Protein AF-A0A2E4XYP0-F1 (afdb_monomer_lite)

Foldseek 3Di:
DDDDDDDDDDDPDDDDDDDPVVVVVVVVVVVVVVVVVVVVVVVVVVVVVVVVVVVVVLVVQLVVLVVQLVVLVVQLVVLLVVCVVPVDPVSVVSNVVSLVSNLVSLVVSLVSRDPPVVNVVSVVVNVVSVVVVVVSVVVSVVSVVVVCCCVPPVVVVLVVLVVVLVVQLVVCVVVVPVVSNVLSVLLVVLSVLLVVLVVCCVVVVDCVSVVSNVVSVVVSVVD

Structure (mmCIF, N/CA/C/O backbone):
data_AF-A0A2E4XYP0-F1
#
_entry.id   AF-A0A2E4XYP0-F1
#
loop_
_atom_site.group_PDB
_atom_site.id
_atom_site.type_symbol
_atom_site.label_atom_id
_atom_site.label_alt_id
_atom_site.label_comp_id
_atom_site.label_asym_id
_atom_site.label_entity_id
_atom_site.label_seq_id
_atom_site.pdbx_PDB_ins_code
_atom_site.Cartn_x
_atom_site.Cartn_y
_atom_site.Cartn_z
_atom_site.occupancy
_atom_site.B_iso_or_equiv
_atom_site.auth_seq_id
_atom_site.auth_comp_id
_atom_site.auth_asym_id
_atom_site.auth_atom_id
_atom_site.pdbx_PDB_model_num
ATOM 1 N N . MET A 1 1 ? -93.579 11.924 58.441 1.00 38.16 1 MET A N 1
ATOM 2 C CA . MET A 1 1 ? -92.807 10.685 58.685 1.00 38.16 1 MET A CA 1
ATOM 3 C C . MET A 1 1 ? -91.468 10.865 57.982 1.00 38.16 1 MET A C 1
ATOM 5 O O . MET A 1 1 ? -91.484 11.148 56.796 1.00 38.16 1 MET A O 1
ATOM 9 N N . SER A 1 2 ? -90.421 11.154 58.763 1.00 40.03 2 SER A N 1
ATOM 10 C CA . SER A 1 2 ? -89.284 10.248 59.048 1.00 40.03 2 SER A CA 1
ATOM 11 C C . SER A 1 2 ? -88.278 10.256 57.879 1.00 40.03 2 SER A C 1
ATOM 13 O O . SER A 1 2 ? -88.605 9.815 56.788 1.00 40.03 2 SER A O 1
ATOM 15 N N . GLU A 1 3 ? -87.199 11.043 57.939 1.00 41.59 3 GLU A N 1
ATOM 16 C CA . GLU A 1 3 ? -85.978 10.856 58.752 1.00 41.59 3 GLU A CA 1
ATOM 17 C C . GLU A 1 3 ? -85.073 9.753 58.186 1.00 41.59 3 GLU A C 1
ATOM 19 O O . GLU A 1 3 ? -85.418 8.582 58.243 1.00 41.59 3 GLU A O 1
ATOM 24 N N . ALA A 1 4 ? -83.919 10.161 57.640 1.00 43.25 4 ALA A N 1
ATOM 25 C CA . ALA A 1 4 ? -82.592 9.606 57.948 1.00 43.25 4 ALA A CA 1
ATOM 26 C C . ALA A 1 4 ? -81.575 10.010 56.866 1.00 43.25 4 ALA A C 1
ATOM 28 O O . ALA A 1 4 ? -81.245 9.252 55.958 1.00 43.25 4 ALA A O 1
ATOM 29 N N . ALA A 1 5 ? -81.021 11.215 57.004 1.00 50.31 5 ALA A N 1
ATOM 30 C CA . ALA A 1 5 ? -79.734 11.563 56.420 1.00 50.31 5 ALA A CA 1
ATOM 31 C C . ALA A 1 5 ? -78.737 11.721 57.569 1.00 50.31 5 ALA A C 1
ATOM 33 O O . ALA A 1 5 ? -78.792 12.718 58.287 1.00 50.31 5 ALA A O 1
ATOM 34 N N . LYS A 1 6 ? -77.854 10.735 57.762 1.00 52.25 6 LYS A N 1
ATOM 35 C CA . LYS A 1 6 ? -76.539 10.895 58.411 1.00 52.25 6 LYS A CA 1
ATOM 36 C C . LYS A 1 6 ? -75.840 9.547 58.538 1.00 52.25 6 LYS A C 1
ATOM 38 O O . LYS A 1 6 ? -76.266 8.733 59.345 1.00 52.25 6 LYS A O 1
ATOM 43 N N . ASN A 1 7 ? -74.701 9.385 57.862 1.00 45.31 7 ASN A N 1
ATOM 44 C CA . ASN A 1 7 ? -73.479 8.951 58.546 1.00 45.31 7 ASN A CA 1
ATOM 45 C C . ASN A 1 7 ? -72.247 9.078 57.637 1.00 45.31 7 ASN A C 1
ATOM 47 O O . ASN A 1 7 ? -72.091 8.274 56.728 1.00 45.31 7 ASN A O 1
ATOM 51 N N . ASN A 1 8 ? -71.362 10.054 57.890 1.00 46.97 8 ASN A N 1
ATOM 52 C CA . ASN A 1 8 ? -69.940 9.914 57.538 1.00 46.97 8 ASN A CA 1
ATOM 53 C C . ASN A 1 8 ? -69.038 10.924 58.280 1.00 46.97 8 ASN A C 1
ATOM 55 O O . ASN A 1 8 ? -68.440 11.816 57.683 1.00 46.97 8 ASN A O 1
ATOM 59 N N . ARG A 1 9 ? -68.966 10.836 59.614 1.00 46.72 9 ARG A N 1
ATOM 60 C CA . ARG A 1 9 ? -67.962 11.556 60.425 1.00 46.72 9 ARG A CA 1
ATOM 61 C C . ARG A 1 9 ? -67.552 10.701 61.623 1.00 46.72 9 ARG A C 1
ATOM 63 O O . ARG A 1 9 ? -68.027 10.926 62.730 1.00 46.72 9 ARG A O 1
ATOM 70 N N . GLY A 1 10 ? -66.698 9.703 61.389 1.00 44.38 10 GLY A N 1
ATOM 71 C CA . GLY A 1 10 ? -66.332 8.733 62.429 1.00 44.38 10 GLY A CA 1
ATOM 72 C C . GLY A 1 10 ? -64.897 8.208 62.424 1.00 44.38 10 GLY A C 1
ATOM 73 O O . GLY A 1 10 ? -64.615 7.318 63.212 1.00 44.38 10 GLY A O 1
ATOM 74 N N . LEU A 1 11 ? -63.981 8.726 61.596 1.00 52.34 11 LEU A N 1
ATOM 75 C CA . LEU A 1 11 ? -62.624 8.154 61.485 1.00 52.34 11 LEU A CA 1
ATOM 76 C C . LEU A 1 11 ? -61.523 8.890 62.269 1.00 52.34 11 LEU A C 1
ATOM 78 O O . LEU A 1 11 ? -60.381 8.450 62.257 1.00 52.34 11 LEU A O 1
ATOM 82 N N . ILE A 1 12 ? -61.832 9.968 63.001 1.00 55.28 12 ILE A N 1
ATOM 83 C CA . ILE A 1 12 ? -60.824 10.699 63.796 1.00 55.28 12 ILE A CA 1
ATOM 84 C C . ILE A 1 12 ? -61.318 10.916 65.227 1.00 55.28 12 ILE A C 1
ATOM 86 O O . ILE A 1 12 ? -61.538 12.041 65.666 1.00 55.28 12 ILE A O 1
ATOM 90 N N . LYS A 1 13 ? -61.528 9.833 65.977 1.00 56.25 13 LYS A N 1
ATOM 91 C CA . LYS A 1 13 ? -61.602 9.887 67.446 1.00 56.25 13 LYS A CA 1
ATOM 92 C C . LYS A 1 13 ? -61.025 8.610 68.051 1.00 56.25 13 LYS A C 1
ATOM 94 O O . LYS A 1 13 ? -61.766 7.735 68.473 1.00 56.25 13 LYS A O 1
ATOM 99 N N . PHE A 1 14 ? -59.699 8.527 68.133 1.00 56.44 14 PHE A N 1
ATOM 100 C CA . PHE A 1 14 ? -59.038 7.592 69.046 1.00 56.44 14 PHE A CA 1
ATOM 101 C C . PHE A 1 14 ? -57.707 8.175 69.545 1.00 56.44 14 PHE A C 1
ATOM 103 O O . PHE A 1 14 ? -56.706 8.158 68.838 1.00 56.44 14 PHE A O 1
ATOM 110 N N . SER A 1 15 ? -57.720 8.767 70.747 1.00 52.62 15 SER A N 1
ATOM 111 C CA . SER A 1 15 ? -56.632 8.731 71.754 1.00 52.62 15 SER A CA 1
ATOM 112 C C . SER A 1 15 ? -56.741 9.887 72.760 1.00 52.62 15 SER A C 1
ATOM 114 O O . SER A 1 15 ? -55.972 10.849 72.762 1.00 52.62 15 SER A O 1
ATOM 116 N N . SER A 1 16 ? -57.685 9.772 73.691 1.00 51.12 16 SER A N 1
ATOM 117 C CA . SER A 1 16 ? -57.756 10.639 74.871 1.00 51.12 16 SER A CA 1
ATOM 118 C C . SER A 1 16 ? -57.461 9.860 76.154 1.00 51.12 16 SER A C 1
ATOM 120 O O . SER A 1 16 ? -58.243 9.958 77.087 1.00 51.12 16 SER A O 1
ATOM 122 N N . ASN A 1 17 ? -56.382 9.057 76.189 1.00 52.72 17 ASN A N 1
ATOM 123 C CA . ASN A 1 17 ? -55.682 8.712 77.442 1.00 52.72 17 ASN A CA 1
ATOM 124 C C . ASN A 1 17 ? -54.342 7.965 77.234 1.00 52.72 17 ASN A C 1
ATOM 126 O O . ASN A 1 17 ? -54.144 6.871 77.758 1.00 52.72 17 ASN A O 1
ATOM 130 N N . GLN A 1 18 ? -53.403 8.507 76.451 1.00 56.22 18 GLN A N 1
ATOM 131 C CA . GLN A 1 18 ? -52.051 7.931 76.381 1.00 56.22 18 GLN A CA 1
ATOM 132 C C . GLN A 1 18 ? -51.000 8.934 76.848 1.00 56.22 18 GLN A C 1
ATOM 134 O O . GLN A 1 18 ? -51.019 10.097 76.442 1.00 56.22 18 GLN A O 1
ATOM 139 N N . LYS A 1 19 ? -50.109 8.463 77.737 1.00 59.78 19 LYS A N 1
ATOM 140 C CA . LYS A 1 19 ? -48.979 9.211 78.307 1.00 59.78 19 LYS A CA 1
ATOM 141 C C . LYS A 1 19 ? -48.257 9.950 77.180 1.00 59.78 19 LYS A C 1
ATOM 143 O O . LYS A 1 19 ? -48.008 9.347 76.139 1.00 59.78 19 LYS A O 1
ATOM 148 N N . VAL A 1 20 ? -47.916 11.222 77.398 1.00 65.75 20 VAL A N 1
ATOM 149 C CA . VAL A 1 20 ? -47.252 12.133 76.437 1.00 65.75 20 VAL A CA 1
ATOM 150 C C . VAL A 1 20 ? -46.108 11.453 75.665 1.00 65.75 20 VAL A C 1
ATOM 152 O O . VAL A 1 20 ? -45.961 11.670 74.465 1.00 65.75 20 VAL A O 1
ATOM 155 N N . MET A 1 21 ? -45.394 10.533 76.318 1.00 59.41 21 MET A N 1
ATOM 156 C CA . MET A 1 21 ? -44.367 9.671 75.727 1.00 59.41 21 MET A CA 1
ATOM 157 C C . MET A 1 21 ? -44.812 8.925 74.452 1.00 59.41 21 MET A C 1
ATOM 159 O O . MET A 1 21 ? -44.048 8.842 73.5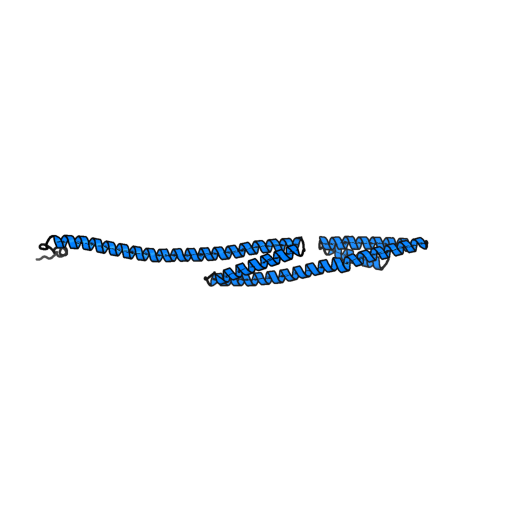02 1.00 59.41 21 MET A O 1
ATOM 163 N N . THR A 1 22 ? -46.058 8.447 74.373 1.00 67.19 22 THR A N 1
ATOM 164 C CA . THR A 1 22 ? -46.560 7.682 73.214 1.00 67.19 22 THR A CA 1
ATOM 165 C C . THR A 1 22 ? -46.835 8.574 72.006 1.00 67.19 22 THR A C 1
ATOM 167 O O . THR A 1 22 ? -46.624 8.151 70.875 1.00 67.19 22 THR A O 1
ATOM 170 N N . LYS A 1 23 ? -47.245 9.833 72.225 1.00 65.88 23 LYS A N 1
ATOM 171 C CA . LYS A 1 23 ? -47.419 10.821 71.145 1.00 65.88 23 LYS A CA 1
ATOM 172 C C . LYS A 1 23 ? -46.072 11.253 70.563 1.00 65.88 23 LYS A C 1
ATOM 174 O O . LYS A 1 23 ? -45.959 11.405 69.351 1.00 65.88 23 LYS A O 1
ATOM 179 N N . ILE A 1 24 ? -45.057 11.391 71.419 1.00 75.81 24 ILE A N 1
ATOM 180 C CA . ILE A 1 24 ? -43.679 11.684 71.004 1.00 75.81 24 ILE A CA 1
ATOM 181 C C . ILE A 1 24 ? -43.105 10.503 70.207 1.00 75.81 24 ILE A C 1
ATOM 183 O O . ILE A 1 24 ? -42.585 10.714 69.115 1.00 75.81 24 ILE A O 1
ATOM 187 N N . SER A 1 25 ? -43.277 9.264 70.681 1.00 73.31 25 SER A N 1
ATOM 188 C CA . SER A 1 25 ? -42.823 8.066 69.958 1.00 73.31 25 SER A CA 1
ATOM 189 C C . SER A 1 25 ? -43.543 7.852 68.623 1.00 73.31 25 SER A C 1
ATOM 191 O O . SER A 1 25 ? -42.915 7.407 67.670 1.00 73.31 25 SER A O 1
ATOM 193 N N . LEU A 1 26 ? -44.831 8.203 68.517 1.00 76.25 26 LEU A N 1
ATOM 194 C CA . LEU A 1 26 ? -45.582 8.155 67.253 1.00 76.25 26 LEU A CA 1
ATOM 195 C C . LEU A 1 26 ? -45.082 9.194 66.243 1.00 76.25 26 LEU A C 1
ATOM 197 O O . LEU A 1 26 ? -44.901 8.870 65.071 1.00 76.25 26 LEU A O 1
ATOM 201 N N . GLY A 1 27 ? -44.818 10.423 66.697 1.00 73.56 27 GLY A N 1
ATOM 202 C CA . GLY A 1 27 ? -44.236 11.467 65.853 1.00 73.56 27 GLY A CA 1
ATOM 203 C C . GLY A 1 27 ? -42.831 11.100 65.375 1.00 73.56 27 GLY A C 1
ATOM 204 O O . GLY A 1 27 ? -42.542 11.187 64.185 1.00 73.56 27 GLY A O 1
ATOM 205 N N . PHE A 1 28 ? -41.982 10.603 66.278 1.00 82.75 28 PHE A N 1
ATOM 206 C CA . PHE A 1 28 ? -40.637 10.139 65.939 1.00 82.75 28 PHE A CA 1
ATOM 207 C C . PHE A 1 28 ? -40.666 8.922 65.003 1.00 82.75 28 PHE A C 1
ATOM 209 O O . PHE A 1 28 ? -39.952 8.898 64.004 1.00 82.75 28 PHE A O 1
ATOM 216 N N . GLY A 1 29 ? -41.550 7.953 65.255 1.00 82.44 29 GLY A N 1
ATOM 217 C CA . GLY A 1 29 ? -41.751 6.797 64.381 1.00 82.44 29 GLY A CA 1
ATOM 218 C C . GLY A 1 29 ? -42.187 7.192 62.970 1.00 82.44 29 GLY A C 1
ATOM 219 O O . GLY A 1 29 ? -41.677 6.641 61.999 1.00 82.44 29 GLY A O 1
ATOM 220 N N . SER A 1 30 ? -43.052 8.202 62.834 1.00 78.69 30 SER A N 1
ATOM 221 C CA . SER A 1 30 ? -43.440 8.740 61.525 1.00 78.69 30 SER A CA 1
ATOM 222 C C . SER A 1 30 ? -42.250 9.321 60.762 1.00 78.69 30 SER A C 1
ATOM 224 O O . SER A 1 30 ? -42.145 9.115 59.556 1.00 78.69 30 SER A O 1
ATOM 226 N N . VAL A 1 31 ? -41.346 10.028 61.445 1.00 82.88 31 VAL A N 1
ATOM 227 C CA . VAL A 1 31 ? -40.129 10.577 60.826 1.00 82.88 31 VAL A CA 1
ATOM 228 C C . VAL A 1 31 ? -39.192 9.451 60.387 1.00 82.88 31 VAL A C 1
ATOM 230 O O . VAL A 1 31 ? -38.684 9.486 59.270 1.00 82.88 31 VAL A O 1
ATOM 233 N N . VAL A 1 32 ? -39.019 8.414 61.212 1.00 85.06 32 VAL A N 1
ATOM 234 C CA . VAL A 1 32 ? -38.204 7.234 60.871 1.00 85.06 32 VAL A CA 1
ATOM 235 C C . VAL A 1 32 ? -38.756 6.508 59.641 1.00 85.06 32 VAL A C 1
ATOM 237 O O . VAL A 1 32 ? -37.992 6.151 58.749 1.00 85.06 32 VAL A O 1
ATOM 240 N N . VAL A 1 33 ? -40.077 6.338 59.544 1.00 84.75 33 VAL A N 1
ATOM 241 C CA . VAL A 1 33 ? -40.721 5.717 58.374 1.00 84.75 33 VAL A CA 1
ATOM 242 C C . VAL A 1 33 ? -40.482 6.536 57.105 1.00 84.75 33 VAL A C 1
ATOM 244 O O . VAL A 1 33 ? -40.143 5.966 56.071 1.00 84.75 33 VAL A O 1
ATOM 247 N N . ILE A 1 34 ? -40.589 7.865 57.178 1.00 84.94 34 ILE A N 1
ATOM 248 C CA . ILE A 1 34 ? -40.282 8.744 56.040 1.00 84.94 34 ILE A CA 1
ATOM 249 C C . ILE A 1 34 ? -38.814 8.589 55.624 1.00 84.94 34 ILE A C 1
ATOM 251 O O . ILE A 1 34 ? -38.531 8.445 54.437 1.00 84.94 34 ILE A O 1
ATOM 255 N N . PHE A 1 35 ? -37.884 8.544 56.581 1.00 85.94 35 PHE A N 1
ATOM 256 C CA . PHE A 1 35 ? -36.464 8.321 56.295 1.00 85.94 35 PHE A CA 1
ATOM 257 C C . PHE A 1 35 ? -36.207 6.984 55.593 1.00 85.94 35 PHE A C 1
ATOM 259 O O . PHE A 1 35 ? -35.455 6.944 54.623 1.00 85.94 35 PHE A O 1
ATOM 266 N N . LEU A 1 36 ? -36.859 5.905 56.030 1.00 84.69 36 LEU A N 1
ATOM 267 C CA . LEU A 1 36 ? -36.738 4.594 55.389 1.00 84.69 36 LEU A CA 1
ATOM 268 C C . LEU A 1 36 ? -37.248 4.610 53.942 1.00 84.69 36 LEU A C 1
ATOM 270 O O . LEU A 1 36 ? -36.622 4.010 53.071 1.00 84.69 36 LEU A O 1
ATOM 274 N N . ILE A 1 37 ? -38.336 5.335 53.669 1.00 87.19 37 ILE A N 1
ATOM 275 C CA . ILE A 1 37 ? -38.866 5.503 52.309 1.00 87.19 37 ILE A CA 1
ATOM 276 C C . ILE A 1 37 ? -37.874 6.280 51.437 1.00 87.19 37 ILE A C 1
ATOM 278 O O . ILE A 1 37 ? -37.597 5.863 50.315 1.00 87.19 37 ILE A O 1
ATOM 282 N N . VAL A 1 38 ? -37.292 7.371 51.948 1.00 84.38 38 VAL A N 1
ATOM 283 C CA . VAL A 1 38 ? -36.281 8.146 51.209 1.00 84.38 38 VAL A CA 1
ATOM 284 C C . VAL A 1 38 ? -35.042 7.297 50.917 1.00 84.38 38 VAL A C 1
ATOM 286 O O . VAL A 1 38 ? -34.541 7.333 49.799 1.00 84.38 38 VAL A O 1
ATOM 289 N N . ILE A 1 39 ? -34.578 6.488 51.874 1.00 84.00 39 ILE A N 1
ATOM 290 C CA . ILE A 1 39 ? -33.444 5.571 51.678 1.00 84.00 39 ILE A CA 1
ATOM 291 C C . ILE A 1 39 ? -33.760 4.536 50.594 1.00 84.00 39 ILE A C 1
ATOM 293 O O . ILE A 1 39 ? -32.936 4.320 49.709 1.00 84.00 39 ILE A O 1
ATOM 297 N N . ALA A 1 40 ? -34.950 3.933 50.622 1.00 77.44 40 ALA A N 1
ATOM 298 C CA . ALA A 1 40 ? -35.363 2.957 49.618 1.00 77.44 40 ALA A CA 1
ATOM 299 C C . ALA A 1 40 ? -35.447 3.575 48.211 1.00 77.44 40 ALA A C 1
ATOM 301 O O . ALA A 1 40 ? -34.947 2.990 47.252 1.00 77.44 40 ALA A O 1
ATOM 302 N N . LEU A 1 41 ? -36.015 4.780 48.087 1.00 77.88 41 LEU A N 1
ATOM 303 C CA . LEU A 1 41 ? -36.094 5.509 46.817 1.00 77.88 41 LEU A CA 1
ATOM 304 C C . LEU A 1 41 ? -34.712 5.941 46.308 1.00 77.88 41 LEU A C 1
ATOM 306 O O . LEU A 1 41 ? -34.434 5.802 45.118 1.00 77.88 41 LEU A O 1
ATOM 310 N N . SER A 1 42 ? -33.830 6.412 47.195 1.00 74.94 42 SER A N 1
ATOM 311 C CA . SER A 1 42 ? -32.441 6.739 46.851 1.00 74.94 42 SER A CA 1
ATOM 312 C C . SER A 1 42 ? -31.670 5.513 46.388 1.00 74.94 42 SER A C 1
ATOM 314 O O . SER A 1 42 ? -30.972 5.595 45.385 1.00 74.94 42 SER A O 1
ATOM 316 N N . PHE A 1 43 ? -31.813 4.373 47.068 1.00 76.38 43 PHE A N 1
ATOM 317 C CA . PHE A 1 43 ? -31.158 3.131 46.663 1.00 76.38 43 PHE A CA 1
ATOM 318 C C . PHE A 1 43 ? -31.638 2.682 45.278 1.00 76.38 43 PHE A C 1
ATOM 320 O O . PHE A 1 43 ? -30.831 2.313 44.430 1.00 76.38 43 PHE A O 1
ATOM 327 N N . TRP A 1 44 ? -32.941 2.791 45.007 1.00 72.88 44 TRP A N 1
ATOM 328 C CA . TRP A 1 44 ? -33.509 2.408 43.716 1.00 72.88 44 TRP A CA 1
ATOM 329 C C . TRP A 1 44 ? -33.064 3.330 42.572 1.00 72.88 44 TRP A C 1
ATOM 331 O O . TRP A 1 44 ? -32.688 2.847 41.505 1.00 72.88 44 TRP A O 1
ATOM 341 N N . ASN A 1 45 ? -33.040 4.646 42.805 1.00 67.25 45 ASN A N 1
ATOM 342 C CA . ASN A 1 45 ? -32.501 5.611 41.844 1.00 67.25 45 ASN A CA 1
ATOM 343 C C . ASN A 1 45 ? -30.997 5.421 41.628 1.00 67.25 45 ASN A C 1
ATOM 345 O O . ASN A 1 45 ? -30.538 5.501 40.496 1.00 67.25 45 ASN A O 1
ATOM 349 N N . PHE A 1 46 ? -30.233 5.125 42.680 1.00 68.06 46 PHE A N 1
ATOM 350 C CA . PHE A 1 46 ? -28.794 4.889 42.581 1.00 68.06 46 PHE A CA 1
ATOM 351 C C . PHE A 1 46 ? -28.470 3.637 41.755 1.00 68.06 46 PHE A C 1
ATOM 353 O O . PHE A 1 46 ? -27.573 3.676 40.920 1.00 68.06 46 PHE A O 1
ATOM 360 N N . VAL A 1 47 ? -29.237 2.553 41.918 1.00 66.00 47 VAL A N 1
ATOM 361 C CA . VAL A 1 47 ? -29.093 1.336 41.097 1.00 66.00 47 VAL A CA 1
ATOM 362 C C . VAL A 1 47 ? -29.452 1.600 39.630 1.00 66.00 47 VAL A C 1
ATOM 364 O O . VAL A 1 47 ? -28.770 1.099 38.740 1.00 66.00 47 VAL A O 1
ATOM 367 N N . ARG A 1 48 ? -30.478 2.418 39.359 1.00 60.22 48 ARG A N 1
ATOM 368 C CA . ARG A 1 48 ? -30.863 2.800 37.991 1.00 60.22 48 ARG A CA 1
ATOM 369 C C . ARG A 1 48 ? -29.809 3.682 37.310 1.00 60.22 48 ARG A C 1
ATOM 371 O O . ARG A 1 48 ? -29.431 3.401 36.181 1.00 60.22 48 ARG A O 1
ATOM 378 N N . ILE A 1 49 ? -29.289 4.684 38.019 1.00 60.91 49 ILE A N 1
ATOM 379 C CA . ILE A 1 49 ? -28.208 5.558 37.532 1.00 60.91 49 ILE A CA 1
ATOM 380 C C . ILE A 1 49 ? -26.916 4.756 37.324 1.00 60.91 49 ILE A C 1
ATOM 382 O O . ILE A 1 49 ? -26.210 4.974 36.348 1.00 60.91 49 ILE A O 1
ATOM 386 N N . GLY A 1 50 ? -26.620 3.789 38.198 1.00 58.94 50 GLY A N 1
ATOM 387 C CA . GLY A 1 50 ? -25.468 2.901 38.036 1.00 58.94 50 GLY A CA 1
ATOM 388 C C . GLY A 1 50 ? -25.520 2.054 36.758 1.00 58.94 50 GLY A C 1
ATOM 389 O O . GLY A 1 50 ? -24.474 1.779 36.181 1.00 58.94 50 GLY A O 1
ATOM 390 N N . HIS A 1 51 ? -26.716 1.681 36.289 1.00 60.81 51 HIS A N 1
ATOM 391 C CA . HIS A 1 51 ? -26.889 0.963 35.022 1.00 60.81 51 HIS A CA 1
ATOM 392 C C . HIS A 1 51 ? -26.681 1.882 33.807 1.00 60.81 51 HIS A C 1
ATOM 394 O O . HIS A 1 51 ? -25.959 1.518 32.886 1.00 60.81 51 HIS A O 1
ATOM 400 N N . GLU A 1 52 ? -27.224 3.104 33.847 1.00 60.69 52 GLU A N 1
ATOM 401 C CA . GLU A 1 52 ? -27.053 4.107 32.780 1.00 60.69 52 GLU A CA 1
ATOM 402 C C . GLU A 1 52 ? -25.584 4.557 32.632 1.00 60.69 52 GLU A C 1
ATOM 404 O O . GLU A 1 52 ? -25.104 4.753 31.519 1.00 60.69 52 GLU A O 1
ATOM 409 N N . VAL A 1 53 ? -24.828 4.657 33.733 1.00 64.44 53 VAL A N 1
ATOM 410 C CA . VAL A 1 53 ? -23.382 4.958 33.689 1.00 64.44 53 VAL A CA 1
ATOM 411 C C . VAL A 1 53 ? -22.581 3.802 33.078 1.00 64.44 53 VAL A C 1
ATOM 413 O O . VAL A 1 53 ? -21.643 4.051 32.325 1.00 64.44 53 VAL A O 1
ATOM 416 N N . HIS A 1 54 ? -22.962 2.549 33.345 1.00 64.50 54 HIS A N 1
ATOM 417 C CA . HIS A 1 54 ? -22.284 1.383 32.774 1.00 64.50 54 HIS A CA 1
ATOM 418 C C . HIS A 1 54 ? -22.471 1.286 31.252 1.00 64.50 54 HIS A C 1
ATOM 420 O O . HIS A 1 54 ? -21.507 1.045 30.531 1.00 64.50 54 HIS A O 1
ATOM 426 N N . GLU A 1 55 ? -23.679 1.555 30.750 1.00 70.88 55 GLU A N 1
ATOM 427 C CA . GLU A 1 55 ? -23.945 1.612 29.305 1.00 70.88 55 GLU A CA 1
ATOM 428 C C . GLU A 1 55 ? -23.149 2.733 28.615 1.00 70.88 55 GLU A C 1
ATOM 430 O O . GLU A 1 55 ? -22.650 2.551 27.504 1.00 70.88 55 GLU A O 1
ATOM 435 N N . MET A 1 56 ? -22.969 3.883 29.279 1.00 65.81 56 MET A N 1
ATOM 436 C CA . MET A 1 56 ? -22.122 4.966 28.764 1.00 65.81 56 MET A CA 1
ATOM 437 C C . MET A 1 56 ? -20.638 4.581 28.709 1.00 65.81 56 MET A C 1
ATOM 439 O O . MET A 1 56 ? -19.955 4.949 27.753 1.00 65.81 56 MET A O 1
ATOM 443 N N . GLU A 1 57 ? -20.131 3.851 29.706 1.00 76.81 57 GLU A N 1
ATOM 444 C CA . GLU A 1 57 ? -18.754 3.341 29.705 1.00 76.81 57 GLU A CA 1
ATOM 445 C C . GLU A 1 57 ? -18.532 2.322 28.582 1.00 76.81 57 GLU A C 1
ATOM 447 O O . GLU A 1 57 ? -17.542 2.417 27.857 1.00 76.81 57 GLU A O 1
ATOM 452 N N . GLU A 1 58 ? -19.463 1.385 28.385 1.00 80.62 58 GLU A N 1
ATOM 453 C CA . GLU A 1 58 ? -19.381 0.412 27.291 1.00 80.62 58 GLU A CA 1
ATOM 454 C C . GLU A 1 58 ? -19.442 1.096 25.918 1.00 80.62 58 GLU A C 1
ATOM 456 O O . GLU A 1 58 ? -18.600 0.822 25.064 1.00 80.62 58 GLU A O 1
ATOM 461 N N . ALA A 1 59 ? -20.347 2.059 25.722 1.00 82.88 59 ALA A N 1
ATOM 462 C CA . ALA A 1 59 ? -20.424 2.828 24.481 1.00 82.88 59 ALA A CA 1
ATOM 463 C C . ALA A 1 59 ? -19.149 3.650 24.208 1.00 82.88 59 ALA A C 1
ATOM 465 O O . ALA A 1 59 ? -18.709 3.755 23.061 1.00 82.88 59 ALA A O 1
ATOM 466 N N . ALA A 1 60 ? -18.530 4.220 25.248 1.00 87.38 60 ALA A N 1
ATOM 467 C CA . ALA A 1 60 ? -17.270 4.947 25.116 1.00 87.38 60 ALA A CA 1
ATOM 468 C C . ALA A 1 60 ? -16.113 4.021 24.704 1.00 87.38 60 ALA A C 1
ATOM 470 O O . ALA A 1 60 ? -15.312 4.392 23.844 1.00 87.38 60 ALA A O 1
ATOM 471 N N . LEU A 1 61 ? -16.051 2.810 25.269 1.00 88.75 61 LEU A N 1
ATOM 472 C CA . LEU A 1 61 ? -15.065 1.796 24.891 1.00 88.75 61 LEU A CA 1
ATOM 473 C C . LEU A 1 61 ? -15.260 1.320 23.446 1.00 88.75 61 LEU A C 1
ATOM 475 O O . LEU A 1 61 ? -14.284 1.214 22.702 1.00 88.75 61 LEU A O 1
ATOM 479 N N . GLU A 1 62 ? -16.501 1.073 23.016 1.00 88.75 62 GLU A N 1
ATOM 480 C CA . GLU A 1 62 ? -16.785 0.703 21.623 1.00 88.75 62 GLU A CA 1
ATOM 481 C C . GLU A 1 62 ? -16.380 1.820 20.650 1.00 88.75 62 GLU A C 1
ATOM 483 O O . GLU A 1 62 ? -15.746 1.547 19.626 1.00 88.75 62 GLU A O 1
ATOM 488 N N . LEU A 1 63 ? -16.667 3.083 20.989 1.00 89.44 63 LEU A N 1
ATOM 489 C CA . LEU A 1 63 ? -16.268 4.236 20.182 1.00 89.44 63 LEU A CA 1
ATOM 490 C C . LEU A 1 63 ? -14.742 4.371 20.084 1.00 89.44 63 LEU A C 1
ATOM 492 O O . LEU A 1 63 ? -14.224 4.647 19.003 1.00 89.44 63 LEU A O 1
ATOM 496 N N . GLU A 1 64 ? -14.011 4.158 21.181 1.00 93.56 64 GLU A N 1
ATOM 497 C CA . GLU A 1 64 ? -12.544 4.174 21.174 1.00 93.56 64 GLU A CA 1
ATOM 498 C C . GLU A 1 64 ? -11.979 3.093 20.239 1.00 93.56 64 GLU A C 1
ATOM 500 O O . GLU A 1 64 ? -11.087 3.366 19.428 1.00 93.56 64 GLU A O 1
ATOM 505 N N . LEU A 1 65 ? -12.512 1.870 20.318 1.00 94.25 65 LEU A N 1
ATOM 506 C CA . LEU A 1 65 ? -12.095 0.752 19.470 1.00 94.25 65 LEU A CA 1
ATOM 507 C C . LEU A 1 65 ? -12.375 1.036 17.991 1.00 94.25 65 LEU A C 1
ATOM 509 O O . LEU A 1 65 ? -11.487 0.842 17.156 1.00 94.25 65 LEU A O 1
ATOM 513 N N . ALA A 1 66 ? -13.564 1.550 17.672 1.00 88.81 66 ALA A N 1
ATOM 514 C CA . ALA A 1 66 ? -13.938 1.931 16.313 1.00 88.81 66 ALA A CA 1
ATOM 515 C C . ALA A 1 66 ? -13.038 3.052 15.765 1.00 88.81 66 ALA A C 1
ATOM 517 O O . ALA A 1 66 ? -12.462 2.913 14.684 1.00 88.81 66 ALA A O 1
ATOM 518 N N . ALA A 1 67 ? -12.825 4.118 16.542 1.00 90.88 67 ALA A N 1
ATOM 519 C CA . ALA A 1 67 ? -11.954 5.231 16.163 1.00 90.88 67 ALA A CA 1
ATOM 520 C C . ALA A 1 67 ? -10.506 4.775 15.928 1.00 90.88 67 ALA A C 1
ATOM 522 O O . ALA A 1 67 ? -9.815 5.271 15.036 1.00 90.88 67 ALA A O 1
ATOM 523 N N . LYS A 1 68 ? -10.030 3.794 16.702 1.00 94.81 68 LYS A N 1
ATOM 524 C CA . LYS A 1 68 ? -8.696 3.216 16.525 1.00 94.81 68 LYS A CA 1
ATOM 525 C C . LYS A 1 68 ? -8.573 2.422 15.227 1.00 94.81 68 LYS A C 1
ATOM 527 O O . LYS A 1 68 ? -7.534 2.527 14.574 1.00 94.81 68 LYS A O 1
ATOM 532 N N . VAL A 1 69 ? -9.595 1.650 14.851 1.00 93.88 69 VAL A N 1
ATOM 533 C CA . VAL A 1 69 ? -9.641 0.955 13.553 1.00 93.88 69 VAL A CA 1
ATOM 534 C C . VAL A 1 69 ? -9.590 1.971 12.414 1.00 93.88 69 VAL A C 1
ATOM 536 O O . VAL A 1 69 ? -8.734 1.853 11.539 1.00 93.88 69 VAL A O 1
ATOM 539 N N . GLU A 1 70 ? -10.433 3.003 12.464 1.00 88.56 70 GLU A N 1
ATOM 540 C CA . GLU A 1 70 ? -10.490 4.049 11.438 1.00 88.56 70 GLU A CA 1
ATOM 541 C C . GLU A 1 70 ? -9.151 4.783 11.294 1.00 88.56 70 GLU A C 1
ATOM 543 O O . GLU A 1 70 ? -8.611 4.909 10.194 1.00 88.56 70 GLU A O 1
ATOM 548 N N . LEU A 1 71 ? -8.560 5.218 12.408 1.00 96.00 71 LEU A N 1
ATOM 549 C CA . LEU A 1 71 ? -7.287 5.932 12.403 1.00 96.00 71 LEU A CA 1
ATOM 550 C C . LEU A 1 71 ? -6.155 5.084 11.818 1.00 96.00 71 LEU A C 1
ATOM 552 O O . LEU A 1 71 ? -5.313 5.608 11.083 1.00 96.00 71 LEU A O 1
ATOM 556 N N . GLN A 1 72 ? -6.116 3.789 12.138 1.00 96.38 72 GLN A N 1
ATOM 557 C CA . GLN A 1 72 ? -5.095 2.896 11.595 1.00 96.38 72 GLN A CA 1
ATOM 558 C C . GLN A 1 72 ? -5.309 2.614 10.110 1.00 96.38 72 GLN A C 1
ATOM 560 O O . GLN A 1 72 ? -4.362 2.712 9.326 1.00 96.38 72 GLN A O 1
ATOM 565 N N . TYR A 1 73 ? -6.558 2.421 9.697 1.00 91.81 73 TYR A N 1
ATOM 566 C CA . TYR A 1 73 ? -6.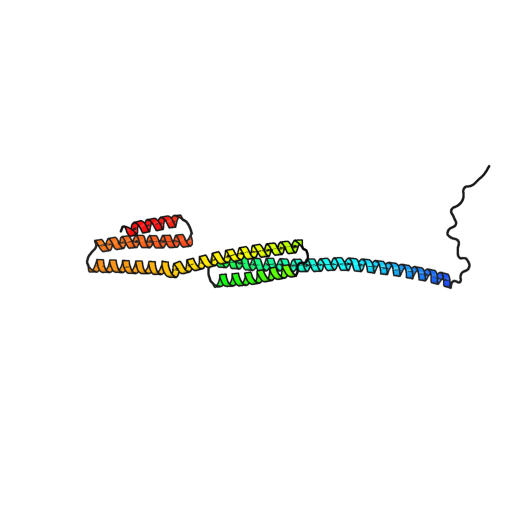910 2.306 8.289 1.00 91.81 73 TYR A CA 1
ATOM 567 C C . TYR A 1 73 ? -6.506 3.556 7.484 1.00 91.81 73 TYR A C 1
ATOM 569 O O . TYR A 1 73 ? -5.903 3.438 6.418 1.00 91.81 73 TYR A O 1
ATOM 577 N N . LEU A 1 74 ? -6.737 4.764 8.014 1.00 94.75 74 LEU A N 1
ATOM 578 C CA . LEU A 1 74 ? -6.338 6.024 7.372 1.00 94.75 74 LEU A CA 1
ATOM 579 C C . LEU A 1 74 ? -4.816 6.179 7.225 1.00 94.75 74 LEU A C 1
ATOM 581 O O . LEU A 1 74 ? -4.338 6.791 6.265 1.00 94.75 74 LEU A O 1
ATOM 585 N N . LYS A 1 75 ? -4.030 5.645 8.163 1.00 96.06 75 LYS A N 1
ATOM 586 C CA . LYS A 1 75 ? -2.567 5.598 8.026 1.00 96.06 75 LYS A CA 1
ATOM 587 C C . LYS A 1 75 ? -2.148 4.603 6.950 1.00 96.06 75 LYS A C 1
ATOM 589 O O . LYS A 1 75 ? -1.309 4.939 6.119 1.00 96.06 75 LYS A O 1
ATOM 594 N N . MET A 1 76 ? -2.767 3.424 6.931 1.00 97.00 76 MET A N 1
ATOM 595 C CA . MET A 1 76 ? -2.499 2.403 5.924 1.00 97.00 76 MET A CA 1
ATOM 596 C C . MET A 1 76 ? -2.826 2.906 4.515 1.00 97.00 76 MET A C 1
ATOM 598 O O . MET A 1 76 ? -1.969 2.833 3.643 1.00 97.00 76 MET A O 1
ATOM 602 N N . ILE A 1 77 ? -4.012 3.476 4.278 1.00 92.44 77 ILE A N 1
ATOM 603 C CA . ILE A 1 77 ? -4.397 3.947 2.936 1.00 92.44 77 ILE A CA 1
ATOM 604 C C . ILE A 1 77 ? -3.491 5.081 2.438 1.00 92.44 77 ILE A C 1
ATOM 606 O O . ILE A 1 77 ? -3.224 5.190 1.242 1.00 92.44 77 ILE A O 1
ATOM 610 N N . ARG A 1 78 ? -2.961 5.903 3.353 1.00 95.12 78 ARG A N 1
ATOM 611 C CA . ARG A 1 78 ? -1.946 6.909 3.024 1.00 95.12 78 ARG A CA 1
ATOM 612 C C . ARG A 1 78 ? -0.645 6.256 2.562 1.00 95.12 78 ARG A C 1
ATOM 614 O O . ARG A 1 78 ? -0.115 6.678 1.542 1.00 95.12 78 ARG A O 1
ATOM 621 N N . ALA A 1 79 ? -0.169 5.236 3.274 1.00 95.81 79 ALA A N 1
ATOM 622 C CA . ALA A 1 79 ? 1.032 4.498 2.888 1.00 95.81 79 ALA A CA 1
ATOM 623 C C . ALA A 1 79 ? 0.845 3.744 1.561 1.00 95.81 79 ALA A C 1
ATOM 625 O O . ALA A 1 79 ? 1.716 3.814 0.702 1.00 95.81 79 ALA A O 1
ATOM 626 N N . VAL A 1 80 ? -0.330 3.145 1.322 1.00 94.88 80 VAL A N 1
ATOM 627 C CA . VAL A 1 80 ? -0.649 2.528 0.022 1.00 94.88 80 VAL A CA 1
ATOM 628 C C . VAL A 1 80 ? -0.565 3.560 -1.100 1.00 94.88 80 VAL A C 1
ATOM 630 O O . VAL A 1 80 ? -0.004 3.286 -2.155 1.00 94.88 80 VAL A O 1
ATOM 633 N N . ARG A 1 81 ? -1.112 4.763 -0.893 1.00 92.94 81 ARG A N 1
ATOM 634 C CA . ARG A 1 81 ? -1.037 5.836 -1.891 1.00 92.94 81 ARG A CA 1
ATOM 635 C C . ARG A 1 81 ? 0.403 6.265 -2.161 1.00 92.94 81 ARG A C 1
ATOM 637 O O . ARG A 1 81 ? 0.741 6.549 -3.305 1.00 92.94 81 ARG A O 1
ATOM 644 N N . GLU A 1 82 ? 1.229 6.318 -1.123 1.00 94.50 82 GLU A N 1
ATOM 645 C CA . GLU A 1 82 ? 2.655 6.596 -1.259 1.00 94.50 82 GLU A CA 1
ATOM 646 C C . GLU A 1 82 ? 3.366 5.496 -2.059 1.00 94.50 82 GLU A C 1
ATOM 648 O O . GLU A 1 82 ? 4.127 5.823 -2.966 1.00 94.50 82 GLU A O 1
ATOM 653 N N . PHE A 1 83 ? 3.034 4.222 -1.824 1.00 95.19 83 PHE A N 1
ATOM 654 C CA . PHE A 1 83 ? 3.527 3.103 -2.629 1.00 95.19 83 PHE A CA 1
ATOM 655 C C . PHE A 1 83 ? 3.095 3.199 -4.091 1.00 95.19 83 PHE A C 1
ATOM 657 O O . PHE A 1 83 ? 3.922 3.068 -4.980 1.00 95.19 83 PHE A O 1
ATOM 664 N N . VAL A 1 84 ? 1.831 3.511 -4.374 1.00 89.31 84 VAL A N 1
ATOM 665 C CA . VAL A 1 84 ? 1.369 3.699 -5.761 1.00 89.31 84 VAL A CA 1
ATOM 666 C C . VAL A 1 84 ? 2.119 4.842 -6.458 1.00 89.31 84 VAL A C 1
ATOM 668 O O . VAL A 1 84 ? 2.326 4.794 -7.666 1.00 89.31 84 VAL A O 1
ATOM 671 N N . GLN A 1 85 ? 2.532 5.868 -5.711 1.00 87.75 85 GLN A N 1
ATOM 672 C CA . GLN A 1 85 ? 3.254 7.009 -6.265 1.00 87.75 85 GLN A CA 1
ATOM 673 C C . GLN A 1 85 ? 4.750 6.740 -6.472 1.00 87.75 85 GLN A C 1
ATOM 675 O O . GLN A 1 85 ? 5.311 7.222 -7.454 1.00 87.75 85 GLN A O 1
ATOM 680 N N . LYS A 1 86 ? 5.404 6.044 -5.537 1.00 89.06 86 LYS A N 1
ATOM 681 C CA . LYS A 1 86 ? 6.858 5.826 -5.550 1.00 89.06 86 LYS A CA 1
ATOM 682 C C . LYS A 1 86 ? 7.256 4.462 -6.101 1.00 89.06 86 LYS A C 1
ATOM 684 O O . LYS A 1 86 ? 8.219 4.374 -6.850 1.00 89.06 86 LYS A O 1
ATOM 689 N N . GLY A 1 87 ? 6.513 3.423 -5.737 1.00 87.31 87 GLY A N 1
ATOM 690 C CA . GLY A 1 87 ? 6.773 2.035 -6.109 1.00 87.31 87 GLY A CA 1
ATOM 691 C C . GLY A 1 87 ? 7.989 1.414 -5.427 1.00 87.31 87 GLY A C 1
ATOM 692 O O . GLY A 1 87 ? 8.464 0.399 -5.908 1.00 87.31 87 GLY A O 1
ATOM 693 N N . ASP A 1 88 ? 8.507 2.020 -4.355 1.00 89.50 88 ASP A N 1
ATOM 694 C CA . ASP A 1 88 ? 9.738 1.572 -3.695 1.00 89.50 88 ASP A CA 1
ATOM 695 C C . ASP A 1 88 ? 9.486 0.616 -2.511 1.00 89.50 88 ASP A C 1
ATOM 697 O O . ASP A 1 88 ? 8.420 0.615 -1.886 1.00 89.50 88 ASP A O 1
ATOM 701 N N . ASP A 1 89 ? 10.511 -0.162 -2.150 1.00 92.50 89 ASP A N 1
ATOM 702 C CA . ASP A 1 89 ? 10.473 -1.105 -1.020 1.00 92.50 89 ASP A CA 1
ATOM 703 C C . ASP A 1 89 ? 10.123 -0.431 0.313 1.00 92.50 89 ASP A C 1
ATOM 705 O O . ASP A 1 89 ? 9.498 -1.028 1.193 1.00 92.50 89 ASP A O 1
ATOM 709 N N . ALA A 1 90 ? 10.536 0.827 0.494 1.00 94.75 90 ALA A N 1
ATOM 710 C CA . ALA A 1 90 ? 10.319 1.561 1.734 1.00 94.75 90 ALA A CA 1
ATOM 711 C C . ALA A 1 90 ? 8.829 1.862 1.959 1.00 94.75 90 ALA A C 1
ATOM 713 O O . ALA A 1 90 ? 8.309 1.672 3.064 1.00 94.75 90 ALA A O 1
ATOM 714 N N . SER A 1 91 ? 8.133 2.305 0.914 1.00 94.25 91 SER A N 1
ATOM 715 C CA . SER A 1 91 ? 6.696 2.578 0.934 1.00 94.25 91 SER A CA 1
ATOM 716 C C . SER A 1 91 ? 5.861 1.296 0.987 1.00 94.25 91 SER A C 1
ATOM 718 O O . SER A 1 91 ? 4.819 1.273 1.655 1.00 94.25 91 SER A O 1
ATOM 720 N N . GLU A 1 92 ? 6.338 0.192 0.402 1.00 95.75 92 GLU A N 1
ATOM 721 C CA . GLU A 1 92 ? 5.727 -1.126 0.604 1.00 95.75 92 GLU A CA 1
ATOM 722 C C . GLU A 1 92 ? 5.862 -1.584 2.061 1.00 95.75 92 GLU A C 1
ATOM 724 O O . GLU A 1 92 ? 4.864 -1.926 2.701 1.00 95.75 92 GLU A O 1
ATOM 729 N N . ALA A 1 93 ? 7.069 -1.534 2.628 1.00 97.00 93 ALA A N 1
ATOM 730 C CA . ALA A 1 93 ? 7.320 -1.928 4.012 1.00 97.00 93 ALA A CA 1
ATOM 731 C C . ALA A 1 93 ? 6.484 -1.098 4.999 1.00 97.00 93 ALA A C 1
ATOM 733 O O . ALA A 1 93 ? 5.913 -1.635 5.953 1.00 97.00 93 ALA A O 1
ATOM 734 N N . GLN A 1 94 ? 6.348 0.206 4.749 1.00 97.06 94 GLN A N 1
ATOM 735 C CA . GLN A 1 94 ? 5.490 1.081 5.543 1.00 97.06 94 GLN A CA 1
ATOM 736 C C . GLN A 1 94 ? 4.008 0.700 5.424 1.00 97.06 94 GLN A C 1
ATOM 738 O O . GLN A 1 94 ? 3.285 0.708 6.425 1.00 97.06 94 GLN A O 1
ATOM 743 N N . THR A 1 95 ? 3.555 0.327 4.225 1.00 97.44 95 THR A N 1
ATOM 744 C CA . THR A 1 95 ? 2.196 -0.181 4.007 1.00 97.44 95 THR A CA 1
ATOM 745 C C . THR A 1 95 ? 1.951 -1.452 4.813 1.00 97.44 95 THR A C 1
ATOM 747 O O . THR A 1 95 ? 0.954 -1.536 5.532 1.00 97.44 95 THR A O 1
ATOM 750 N N . GLN A 1 96 ? 2.882 -2.407 4.773 1.00 97.25 96 GLN A N 1
ATOM 751 C CA . GLN A 1 96 ? 2.787 -3.661 5.525 1.00 97.25 96 GLN A CA 1
ATOM 752 C C . GLN A 1 96 ? 2.773 -3.431 7.042 1.00 97.25 96 GLN A C 1
ATOM 754 O O . GLN A 1 96 ? 1.989 -4.051 7.766 1.00 97.25 96 GLN A O 1
ATOM 759 N N . MET A 1 97 ? 3.577 -2.485 7.531 1.00 98.00 97 MET A N 1
ATOM 760 C CA . MET A 1 97 ? 3.583 -2.089 8.939 1.00 98.00 97 MET A CA 1
ATOM 761 C C . MET A 1 97 ? 2.210 -1.558 9.382 1.00 98.00 97 MET A C 1
ATOM 763 O O . MET A 1 97 ? 1.648 -2.047 10.364 1.00 98.00 97 MET A O 1
ATOM 767 N N . PHE A 1 98 ? 1.624 -0.603 8.651 1.00 97.88 98 PHE A N 1
ATOM 768 C CA . PHE A 1 98 ? 0.305 -0.065 9.004 1.00 97.88 98 PHE A CA 1
ATOM 769 C C . PHE 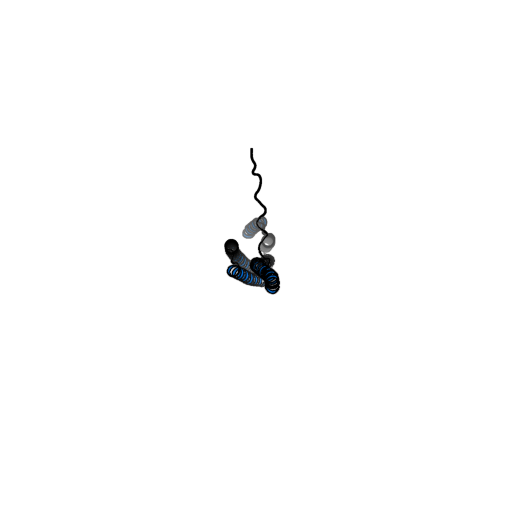A 1 98 ? -0.835 -1.061 8.769 1.00 97.88 98 PHE A C 1
ATOM 771 O O . PHE A 1 98 ? -1.830 -1.029 9.497 1.00 97.88 98 PHE A O 1
ATOM 778 N N . ALA A 1 99 ? -0.698 -1.984 7.816 1.00 97.81 99 ALA A N 1
ATOM 779 C CA . ALA A 1 99 ? -1.630 -3.094 7.657 1.00 97.81 99 ALA A CA 1
ATOM 780 C C . ALA A 1 99 ? -1.617 -4.003 8.898 1.00 97.81 99 ALA A C 1
ATOM 782 O O . ALA A 1 99 ? -2.675 -4.354 9.420 1.00 97.81 99 ALA A O 1
ATOM 783 N N . ALA A 1 100 ? -0.440 -4.326 9.443 1.00 98.25 100 ALA A N 1
ATOM 784 C CA . ALA A 1 100 ? -0.334 -5.085 10.687 1.00 98.25 100 ALA A CA 1
ATOM 785 C C . ALA A 1 100 ? -0.960 -4.341 11.884 1.00 98.25 100 ALA A C 1
ATOM 787 O O . ALA A 1 100 ? -1.681 -4.951 12.679 1.00 98.25 100 ALA A O 1
ATOM 788 N N . GLU A 1 101 ? -0.754 -3.023 11.997 1.00 98.00 101 GLU A N 1
ATOM 789 C CA . GLU A 1 101 ? -1.405 -2.202 13.031 1.00 98.00 101 GLU A CA 1
ATOM 790 C C . GLU A 1 101 ? -2.932 -2.165 12.879 1.00 98.00 101 GLU A C 1
ATOM 792 O O . GLU A 1 101 ? -3.650 -2.272 13.876 1.00 98.00 101 GLU A O 1
ATOM 797 N N . THR A 1 102 ? -3.430 -2.062 11.646 1.00 96.56 102 THR A N 1
ATOM 798 C CA . THR A 1 102 ? -4.867 -2.068 11.335 1.00 96.56 102 THR A CA 1
ATOM 799 C C . THR A 1 102 ? -5.489 -3.415 11.683 1.00 96.56 102 THR A C 1
ATOM 801 O O . THR A 1 102 ? -6.484 -3.462 12.403 1.00 96.56 102 THR A O 1
ATOM 804 N N . ARG A 1 103 ? -4.849 -4.523 11.293 1.00 98.12 103 ARG A N 1
ATOM 805 C CA . ARG A 1 103 ? -5.275 -5.885 11.647 1.00 98.12 103 ARG A CA 1
ATOM 806 C C . ARG A 1 103 ? -5.345 -6.079 13.161 1.00 98.12 103 ARG A C 1
ATOM 808 O O . ARG A 1 103 ? -6.312 -6.636 13.675 1.00 98.12 103 ARG A O 1
ATOM 815 N N . LYS A 1 104 ? -4.359 -5.558 13.899 1.00 98.12 104 LYS A N 1
ATOM 816 C CA . LYS A 1 104 ? -4.369 -5.571 15.368 1.00 98.12 104 LYS A CA 1
ATOM 817 C C . LYS A 1 104 ? -5.515 -4.732 15.941 1.00 98.12 104 LYS A C 1
ATOM 819 O O . LYS A 1 104 ? -6.129 -5.144 16.920 1.00 98.12 104 LYS A O 1
ATOM 824 N N . ALA A 1 105 ? -5.803 -3.561 15.371 1.00 96.94 105 ALA A N 1
ATOM 825 C CA . ALA A 1 105 ? -6.929 -2.731 15.796 1.00 96.94 105 ALA A CA 1
ATOM 826 C C . ALA A 1 105 ? -8.274 -3.439 15.571 1.00 96.94 105 ALA A C 1
ATOM 828 O O . ALA A 1 105 ? -9.092 -3.458 16.487 1.00 96.94 105 ALA A O 1
ATOM 829 N N . ILE A 1 106 ? -8.456 -4.089 14.416 1.00 96.19 106 ILE A N 1
ATOM 830 C CA . ILE A 1 106 ? -9.646 -4.892 14.100 1.00 96.19 106 ILE A CA 1
ATOM 831 C C . ILE A 1 106 ? -9.789 -6.047 15.097 1.00 96.19 106 ILE A C 1
ATOM 833 O O . ILE A 1 106 ? -10.852 -6.209 15.685 1.00 96.19 106 ILE A O 1
ATOM 837 N N . ALA A 1 107 ? -8.715 -6.793 15.372 1.00 97.69 107 ALA A N 1
ATOM 838 C CA . ALA A 1 107 ? -8.743 -7.883 16.348 1.00 97.69 107 ALA A CA 1
ATOM 839 C C . ALA A 1 107 ? -9.116 -7.401 17.765 1.00 97.69 107 ALA A C 1
ATOM 841 O O . ALA A 1 107 ? -9.896 -8.051 18.459 1.00 97.69 107 ALA A O 1
ATOM 842 N N . ASN A 1 108 ? -8.607 -6.238 18.189 1.00 96.44 108 ASN A N 1
ATOM 843 C CA . ASN A 1 108 ? -8.998 -5.640 19.470 1.00 96.44 108 ASN A CA 1
ATOM 844 C C . ASN A 1 108 ? -10.480 -5.236 19.479 1.00 96.44 108 ASN A C 1
ATOM 846 O O . ASN A 1 108 ? -11.149 -5.431 20.489 1.00 96.44 108 ASN A O 1
ATOM 850 N N . ALA A 1 109 ? -10.994 -4.695 18.371 1.00 92.44 109 ALA A N 1
ATOM 851 C CA . ALA A 1 109 ? -12.405 -4.350 18.234 1.00 92.44 109 ALA A CA 1
ATOM 852 C C . ALA A 1 109 ? -13.298 -5.601 18.303 1.00 92.44 109 ALA A C 1
ATOM 854 O O . ALA A 1 109 ? -14.284 -5.594 19.031 1.00 92.44 109 ALA A O 1
ATOM 855 N N . GLN A 1 110 ? -12.907 -6.705 17.654 1.00 94.19 110 GLN A N 1
ATOM 856 C CA . GLN A 1 110 ? -13.618 -7.991 17.734 1.00 94.19 110 GLN A CA 1
ATOM 857 C C . GLN A 1 110 ? -13.659 -8.563 19.156 1.00 94.19 110 GLN A C 1
ATOM 859 O O . GLN A 1 110 ? -14.638 -9.197 19.531 1.00 94.19 110 GLN A O 1
ATOM 864 N N . ALA A 1 111 ? -12.595 -8.359 19.936 1.00 94.50 111 ALA A N 1
ATOM 865 C CA . ALA A 1 111 ? -12.516 -8.843 21.311 1.00 94.50 111 ALA A CA 1
ATOM 866 C C . ALA A 1 111 ? -13.225 -7.926 22.326 1.00 94.50 111 ALA A C 1
ATOM 868 O O . ALA A 1 111 ? -13.628 -8.397 23.388 1.00 94.50 111 ALA A O 1
ATOM 869 N N . GLY A 1 112 ? -13.317 -6.623 22.040 1.00 89.44 112 GLY A N 1
ATOM 870 C CA . GLY A 1 112 ? -13.822 -5.614 22.975 1.00 89.44 112 GLY A CA 1
ATOM 871 C C . GLY A 1 112 ? -15.286 -5.215 22.778 1.00 89.44 112 GLY A C 1
ATOM 872 O O . GLY A 1 112 ? -15.926 -4.817 23.748 1.00 89.44 112 GLY A O 1
ATOM 873 N N . ILE A 1 113 ? -15.823 -5.335 21.561 1.00 87.81 113 ILE A N 1
ATOM 874 C CA . ILE A 1 113 ? -17.228 -5.032 21.253 1.00 87.81 113 ILE A CA 1
ATOM 875 C C . ILE A 1 113 ? -18.107 -6.206 21.680 1.00 87.81 113 ILE A C 1
ATOM 877 O O . ILE A 1 113 ? -17.843 -7.353 21.323 1.00 87.81 113 ILE A O 1
ATOM 881 N N . LYS A 1 114 ? -19.169 -5.917 22.438 1.00 88.44 114 LYS A N 1
ATOM 882 C CA . LYS A 1 114 ? -20.084 -6.944 22.966 1.00 88.44 114 LYS A CA 1
ATOM 883 C C . LYS A 1 114 ? -21.404 -7.003 22.210 1.00 88.44 114 LYS A C 1
ATOM 885 O O . LYS A 1 114 ? -22.053 -8.047 22.203 1.00 88.44 114 LYS A O 1
ATOM 890 N N . ILE A 1 115 ? -21.808 -5.896 21.587 1.00 86.69 115 ILE A N 1
ATOM 891 C CA . ILE A 1 115 ? -23.063 -5.820 20.844 1.00 86.69 115 ILE A CA 1
ATOM 892 C C . ILE A 1 115 ? -22.948 -6.675 19.576 1.00 86.69 115 ILE A C 1
ATOM 894 O O . ILE A 1 115 ? -22.135 -6.397 18.696 1.00 86.69 115 ILE A O 1
ATOM 898 N N . GLU A 1 116 ? -23.791 -7.703 19.460 1.00 87.19 116 GLU A N 1
ATOM 899 C CA . GLU A 1 116 ? -23.732 -8.698 18.376 1.00 87.19 116 GLU A CA 1
ATOM 900 C C . GLU A 1 116 ? -23.816 -8.062 16.978 1.00 87.19 116 GLU A C 1
ATOM 902 O O . GLU A 1 116 ? -23.041 -8.413 16.087 1.00 87.19 116 GLU A O 1
ATOM 907 N N . SER A 1 117 ? -24.688 -7.064 16.793 1.00 85.69 117 SER A N 1
ATOM 908 C CA . SER A 1 117 ? -24.800 -6.336 15.522 1.00 85.69 117 SER A CA 1
ATOM 909 C C . SER A 1 117 ? -23.531 -5.558 15.168 1.00 85.69 117 SER A C 1
ATOM 911 O O . SER A 1 117 ? -23.174 -5.475 13.996 1.00 85.69 117 SER A O 1
ATOM 913 N N . HIS A 1 118 ? -22.828 -5.002 16.157 1.00 87.62 118 HIS A N 1
ATOM 914 C CA . HIS A 1 118 ? -21.563 -4.298 15.937 1.00 87.62 118 HIS A CA 1
ATOM 915 C C . HIS A 1 118 ? -20.425 -5.287 15.673 1.00 87.62 118 HIS A C 1
ATOM 917 O O . HIS A 1 118 ? -19.606 -5.062 14.786 1.00 87.62 118 HIS A O 1
ATOM 923 N N . LEU A 1 119 ? -20.406 -6.424 16.370 1.00 89.62 119 LEU A N 1
ATOM 924 C CA . LEU A 1 119 ? -19.421 -7.480 16.152 1.00 89.62 119 LEU A CA 1
ATOM 925 C C . LEU A 1 119 ? -19.514 -8.063 14.732 1.00 89.62 119 LEU A C 1
ATOM 927 O O . LEU A 1 119 ? -18.483 -8.299 14.101 1.00 89.62 119 LEU A O 1
ATOM 931 N N . ALA A 1 120 ? -20.730 -8.210 14.193 1.00 89.38 120 ALA A N 1
ATOM 932 C CA . ALA A 1 120 ? -20.947 -8.596 12.798 1.00 89.38 120 ALA A CA 1
ATOM 933 C C . ALA A 1 120 ? -20.347 -7.580 11.806 1.00 89.38 120 ALA A C 1
ATOM 935 O O . ALA A 1 120 ? -19.676 -7.980 10.856 1.00 89.38 120 ALA A O 1
ATOM 936 N N . LEU A 1 121 ? -20.507 -6.275 12.058 1.00 88.62 121 LEU A N 1
ATOM 937 C CA . LEU A 1 121 ? -19.891 -5.225 11.235 1.00 88.62 121 LEU A CA 1
ATOM 938 C C . LEU A 1 121 ? -18.360 -5.276 11.292 1.00 88.62 121 LEU A C 1
ATOM 940 O O . LEU A 1 121 ? -17.697 -5.149 10.267 1.00 88.62 121 LEU A O 1
ATOM 944 N N . VAL A 1 122 ? -17.774 -5.502 12.470 1.00 90.81 122 VAL A N 1
ATOM 945 C CA . VAL A 1 122 ? -16.313 -5.632 12.605 1.00 90.81 122 VAL A CA 1
ATOM 946 C C . VAL A 1 122 ? -15.798 -6.874 11.874 1.00 90.81 122 VAL A C 1
ATOM 948 O O . VAL A 1 122 ? -14.720 -6.835 11.279 1.00 90.81 122 VAL A O 1
ATOM 951 N N . ALA A 1 123 ? -16.554 -7.974 11.885 1.00 91.94 123 ALA A N 1
ATOM 952 C CA . ALA A 1 123 ? -16.222 -9.160 11.102 1.00 91.94 123 ALA A CA 1
ATOM 953 C C . ALA A 1 123 ? -16.225 -8.860 9.594 1.00 91.94 123 ALA A C 1
ATOM 955 O O . ALA A 1 123 ? -15.285 -9.246 8.900 1.00 91.94 123 ALA A O 1
ATOM 956 N N . GLU A 1 124 ? -17.213 -8.106 9.109 1.00 92.38 124 GLU A N 1
ATOM 957 C CA . GLU A 1 124 ? -17.271 -7.665 7.713 1.00 92.38 124 GLU A CA 1
ATOM 958 C C . GLU A 1 124 ? -16.084 -6.753 7.350 1.00 92.38 124 GLU A C 1
ATOM 960 O O . GLU A 1 124 ? -15.432 -6.947 6.324 1.00 92.38 124 GLU A O 1
ATOM 965 N N . ILE A 1 125 ? -15.738 -5.802 8.227 1.00 90.38 125 ILE A N 1
ATOM 966 C CA . ILE A 1 125 ? -14.556 -4.938 8.070 1.00 90.38 125 ILE A CA 1
ATOM 967 C C . ILE A 1 125 ? -13.282 -5.781 7.958 1.00 90.38 125 ILE A C 1
ATOM 969 O O . ILE A 1 125 ? -12.449 -5.509 7.095 1.00 90.38 125 ILE A O 1
ATOM 973 N N . SER A 1 126 ? -13.136 -6.806 8.800 1.00 94.88 126 SER A N 1
ATOM 974 C CA . SER A 1 126 ? -11.996 -7.727 8.759 1.00 94.88 126 SER A CA 1
ATOM 975 C C . SER A 1 126 ? -11.900 -8.446 7.411 1.00 94.88 126 SER A C 1
ATOM 977 O O . SER A 1 126 ? -10.841 -8.462 6.786 1.00 94.88 126 SER A O 1
ATOM 979 N N . GLU A 1 127 ? -13.017 -8.971 6.903 1.00 94.81 127 GLU A N 1
ATOM 980 C CA . GLU A 1 127 ? -13.058 -9.654 5.608 1.00 94.81 127 GLU A CA 1
ATOM 981 C C . GLU A 1 127 ? -12.675 -8.722 4.447 1.00 94.81 127 GLU A C 1
ATOM 983 O O . GLU A 1 127 ? -11.839 -9.076 3.608 1.00 94.81 127 GLU A O 1
ATOM 988 N N . HIS A 1 128 ? -13.258 -7.521 4.391 1.00 92.06 128 HIS A N 1
ATOM 989 C CA . HIS A 1 128 ? -12.943 -6.542 3.346 1.00 92.06 128 HIS A CA 1
ATOM 990 C C . HIS A 1 128 ? -11.497 -6.059 3.433 1.00 92.06 128 HIS A C 1
ATOM 992 O O . HIS A 1 128 ? -10.844 -5.891 2.401 1.00 92.06 128 HIS A O 1
ATOM 998 N N . PHE A 1 129 ? -10.974 -5.886 4.646 1.00 94.38 129 PHE A N 1
ATOM 999 C CA . PHE A 1 129 ? -9.582 -5.529 4.880 1.00 94.38 129 PHE A CA 1
ATOM 1000 C C . PHE A 1 129 ? -8.620 -6.590 4.324 1.00 94.38 129 PHE A C 1
ATOM 1002 O O . PHE A 1 129 ? -7.701 -6.250 3.579 1.00 94.38 129 PHE A O 1
ATOM 1009 N N . GLU A 1 130 ? -8.847 -7.878 4.592 1.00 97.19 130 GLU A N 1
ATOM 1010 C CA . GLU A 1 130 ? -7.980 -8.944 4.067 1.00 97.19 130 GLU A CA 1
ATOM 1011 C C . GLU A 1 130 ? -8.066 -9.075 2.538 1.00 97.19 130 GLU A C 1
ATOM 1013 O O . GLU A 1 130 ? -7.047 -9.265 1.864 1.00 97.19 130 GLU A O 1
ATOM 1018 N N . LYS A 1 131 ? -9.261 -8.909 1.953 1.00 94.94 131 LYS A N 1
ATOM 1019 C CA . LYS A 1 131 ? -9.433 -8.865 0.488 1.00 94.94 131 LYS A CA 1
ATOM 1020 C C . LYS A 1 131 ? -8.672 -7.700 -0.139 1.00 94.94 131 LYS A C 1
ATOM 1022 O O . LYS A 1 131 ? -8.035 -7.864 -1.186 1.00 94.94 131 LYS A O 1
ATOM 1027 N N . TYR A 1 132 ? -8.731 -6.533 0.497 1.00 93.81 132 TYR A N 1
ATOM 1028 C CA . TYR A 1 132 ? -7.988 -5.354 0.075 1.00 93.81 132 TYR A CA 1
ATOM 1029 C C . TYR A 1 132 ? -6.478 -5.617 0.116 1.00 93.81 132 TYR A C 1
ATOM 1031 O O . TYR A 1 132 ? -5.801 -5.412 -0.890 1.00 93.81 132 TYR A O 1
ATOM 1039 N N . MET A 1 133 ? -5.959 -6.161 1.222 1.00 95.62 133 MET A N 1
ATOM 1040 C CA . MET A 1 133 ? -4.529 -6.459 1.366 1.00 95.62 133 MET A CA 1
ATOM 1041 C C . MET A 1 133 ? -4.040 -7.524 0.383 1.00 95.62 133 MET A C 1
ATOM 1043 O O . MET A 1 133 ? -2.991 -7.357 -0.231 1.00 95.62 133 MET A O 1
ATOM 1047 N N . THR A 1 134 ? -4.841 -8.558 0.128 1.00 96.62 134 THR A N 1
ATOM 1048 C CA . THR A 1 134 ? -4.542 -9.559 -0.909 1.00 96.62 134 THR A CA 1
ATOM 1049 C C . THR A 1 134 ? -4.438 -8.920 -2.297 1.00 96.62 134 THR A C 1
ATOM 1051 O O . THR A 1 134 ? -3.628 -9.326 -3.130 1.00 96.62 134 THR A O 1
ATOM 1054 N N . SER A 1 135 ? -5.277 -7.921 -2.579 1.00 92.62 135 SER A N 1
ATOM 1055 C CA . SER A 1 135 ? -5.242 -7.193 -3.850 1.00 92.62 135 SER A CA 1
ATOM 1056 C C . SER A 1 135 ? -4.023 -6.277 -3.933 1.00 92.62 135 SER A C 1
ATOM 1058 O O . SER A 1 135 ? -3.371 -6.231 -4.974 1.00 92.62 135 SER A O 1
ATOM 1060 N N . PHE A 1 136 ? -3.669 -5.615 -2.829 1.00 94.50 136 PHE A N 1
ATOM 1061 C CA . PHE A 1 136 ? -2.450 -4.818 -2.721 1.00 94.50 136 PHE A CA 1
ATOM 1062 C C . PHE A 1 136 ? -1.195 -5.655 -3.000 1.00 94.50 136 PHE A C 1
ATOM 1064 O O . PHE A 1 136 ? -0.386 -5.264 -3.832 1.00 94.50 136 PHE A O 1
ATOM 1071 N N . GLU A 1 137 ? -1.064 -6.841 -2.402 1.00 94.62 137 GLU A N 1
ATOM 1072 C CA . GLU A 1 137 ? 0.087 -7.728 -2.635 1.00 94.62 137 GLU A CA 1
ATOM 1073 C C . GLU A 1 137 ? 0.248 -8.127 -4.107 1.00 94.62 137 GLU A C 1
ATOM 1075 O O . GLU A 1 137 ? 1.365 -8.272 -4.600 1.00 94.62 137 GLU A O 1
ATOM 1080 N N . LYS A 1 138 ? -0.861 -8.301 -4.837 1.00 94.69 138 LYS A N 1
ATOM 1081 C CA . LYS A 1 138 ? -0.810 -8.567 -6.282 1.00 94.69 138 LYS A CA 1
ATOM 1082 C C . LYS A 1 138 ? -0.262 -7.367 -7.045 1.00 94.69 138 LYS A C 1
ATOM 1084 O O . LYS A 1 138 ? 0.566 -7.552 -7.930 1.00 94.69 138 LYS A O 1
ATOM 1089 N N . VAL A 1 139 ? -0.709 -6.160 -6.702 1.00 91.88 139 VAL A N 1
ATOM 1090 C CA . VAL A 1 139 ? -0.215 -4.919 -7.315 1.00 91.88 139 VAL A CA 1
ATOM 1091 C C . VAL A 1 139 ? 1.265 -4.719 -7.003 1.00 91.88 139 VAL A C 1
ATOM 1093 O O . VAL A 1 139 ? 2.026 -4.428 -7.919 1.00 91.88 139 VAL A O 1
ATOM 1096 N N . ALA A 1 140 ? 1.689 -4.945 -5.758 1.00 93.56 140 ALA A N 1
ATOM 1097 C CA . ALA A 1 140 ? 3.090 -4.835 -5.365 1.00 93.56 140 ALA A CA 1
ATOM 1098 C C . ALA A 1 140 ? 3.982 -5.810 -6.147 1.00 93.56 140 ALA A C 1
ATOM 1100 O O . ALA A 1 140 ? 4.970 -5.401 -6.745 1.00 93.56 140 ALA A O 1
ATOM 1101 N N . LYS A 1 141 ? 3.574 -7.080 -6.265 1.00 93.19 141 LYS A N 1
ATOM 1102 C CA . LYS A 1 141 ? 4.292 -8.072 -7.084 1.00 93.19 141 LYS A CA 1
ATOM 1103 C C . LYS A 1 141 ? 4.378 -7.685 -8.558 1.00 93.19 141 LYS A C 1
ATOM 1105 O O . LYS A 1 141 ? 5.422 -7.872 -9.170 1.00 93.19 141 LYS A O 1
ATOM 1110 N N . LEU A 1 142 ? 3.287 -7.179 -9.134 1.00 91.56 142 LEU A N 1
ATOM 1111 C CA . LEU A 1 142 ? 3.280 -6.718 -10.525 1.00 91.56 142 LEU A CA 1
ATOM 1112 C C . LEU A 1 142 ? 4.198 -5.512 -10.722 1.00 91.56 142 LEU A C 1
ATOM 1114 O O . LEU A 1 142 ? 4.842 -5.415 -11.762 1.00 91.56 142 LEU A O 1
ATOM 1118 N N . LYS A 1 143 ? 4.269 -4.619 -9.732 1.00 89.38 143 LYS A N 1
ATOM 1119 C CA . LYS A 1 143 ? 5.162 -3.464 -9.746 1.00 89.38 143 LYS A CA 1
ATOM 1120 C C . LYS A 1 143 ? 6.630 -3.891 -9.686 1.00 89.38 143 LYS A C 1
ATOM 1122 O O . LYS A 1 143 ? 7.385 -3.477 -10.553 1.00 89.38 143 LYS A O 1
ATOM 1127 N N . HIS A 1 144 ? 6.994 -4.794 -8.775 1.00 89.88 144 HIS A N 1
ATOM 1128 C CA . HIS A 1 144 ? 8.348 -5.364 -8.718 1.00 89.88 144 HIS A CA 1
ATOM 1129 C C . HIS A 1 144 ? 8.740 -6.055 -10.015 1.00 89.88 144 HIS A C 1
ATOM 1131 O O . HIS A 1 144 ? 9.753 -5.724 -10.609 1.00 89.88 144 HIS A O 1
ATOM 1137 N N . HIS A 1 145 ? 7.877 -6.931 -10.534 1.00 89.38 145 HIS A N 1
ATOM 1138 C CA . HIS A 1 145 ? 8.138 -7.598 -11.808 1.00 89.38 145 HIS A CA 1
ATOM 1139 C C . HIS A 1 145 ? 8.289 -6.605 -12.973 1.00 89.38 145 HIS A C 1
ATOM 1141 O O . HIS A 1 145 ? 9.025 -6.861 -13.921 1.00 89.38 145 HIS A O 1
ATOM 1147 N N 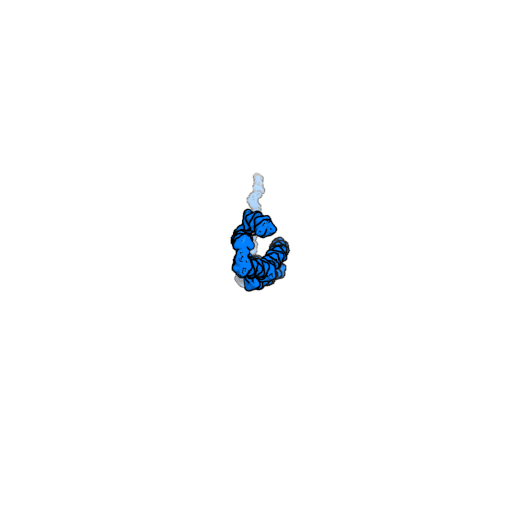. HIS A 1 146 ? 7.561 -5.489 -12.943 1.00 87.62 146 HIS A N 1
ATOM 1148 C CA . HIS A 1 146 ? 7.703 -4.433 -13.936 1.00 87.62 146 HIS A CA 1
ATOM 1149 C C . HIS A 1 146 ? 9.058 -3.725 -13.829 1.00 87.62 146 HIS A C 1
ATOM 1151 O O . HIS A 1 146 ? 9.704 -3.522 -14.854 1.00 87.62 146 HIS A O 1
ATOM 1157 N N . ASP A 1 147 ? 9.487 -3.388 -12.614 1.00 87.94 147 ASP A N 1
ATOM 1158 C CA . ASP A 1 147 ? 10.754 -2.701 -12.370 1.00 87.94 147 ASP A CA 1
ATOM 1159 C C . ASP A 1 147 ? 11.951 -3.617 -12.687 1.00 87.94 147 ASP A C 1
ATOM 1161 O O . ASP A 1 147 ? 12.845 -3.194 -13.418 1.00 87.94 147 ASP A O 1
ATOM 1165 N N . ASP A 1 148 ? 11.895 -4.891 -12.284 1.00 90.25 148 ASP A N 1
ATOM 1166 C CA . ASP A 1 148 ? 12.881 -5.922 -12.642 1.00 90.25 148 ASP A CA 1
ATOM 1167 C C . ASP A 1 148 ? 12.974 -6.099 -14.164 1.00 90.25 148 ASP A C 1
ATOM 1169 O O . ASP A 1 148 ? 14.056 -6.188 -14.738 1.00 90.25 148 ASP A O 1
ATOM 1173 N N . TYR A 1 149 ? 11.835 -6.132 -14.864 1.00 89.44 149 TYR A N 1
ATOM 1174 C CA . TYR A 1 149 ? 11.836 -6.266 -16.321 1.00 89.44 149 TYR A CA 1
ATOM 1175 C C . TYR A 1 149 ? 12.500 -5.065 -17.006 1.00 89.44 149 TYR A C 1
ATOM 1177 O O . TYR A 1 149 ? 13.183 -5.227 -18.021 1.00 89.44 149 TYR A O 1
ATOM 1185 N N . ILE A 1 150 ? 12.314 -3.858 -16.466 1.00 88.38 150 ILE A N 1
ATOM 1186 C CA . ILE A 1 150 ? 12.987 -2.666 -16.979 1.00 88.38 150 ILE A CA 1
ATOM 1187 C C . ILE A 1 150 ? 14.499 -2.779 -16.746 1.00 88.38 150 ILE A C 1
ATOM 1189 O O . ILE A 1 150 ? 15.256 -2.691 -17.713 1.00 88.38 150 ILE A O 1
ATOM 1193 N N . SER A 1 151 ? 14.934 -3.038 -15.510 1.00 90.00 151 SER A N 1
ATOM 1194 C CA . SER A 1 151 ? 16.359 -3.038 -15.154 1.00 90.00 151 SER A CA 1
ATOM 1195 C C . SER A 1 151 ? 17.149 -4.198 -15.753 1.00 90.00 151 SER A C 1
ATOM 1197 O O . SER A 1 151 ? 18.308 -4.025 -16.127 1.00 90.00 151 SER A O 1
ATOM 1199 N N . ASP A 1 152 ? 16.542 -5.380 -15.845 1.00 92.00 152 ASP A N 1
ATOM 1200 C CA . ASP A 1 152 ? 17.266 -6.615 -16.157 1.00 92.00 152 ASP A CA 1
ATOM 1201 C C . ASP A 1 152 ? 17.152 -7.004 -17.630 1.00 92.00 152 ASP A C 1
ATOM 1203 O O . ASP A 1 152 ? 17.997 -7.736 -18.152 1.00 92.00 152 ASP A O 1
ATOM 1207 N N . VAL A 1 153 ? 16.107 -6.530 -18.314 1.00 89.50 153 VAL A N 1
ATOM 1208 C CA . VAL A 1 153 ? 15.833 -6.893 -19.708 1.00 89.50 153 VAL A CA 1
ATOM 1209 C C . VAL A 1 153 ? 15.853 -5.670 -20.607 1.00 89.50 153 VAL A C 1
ATOM 1211 O O . VAL A 1 153 ? 16.625 -5.646 -21.567 1.00 89.50 153 VAL A O 1
ATOM 1214 N N . LEU A 1 154 ? 15.019 -4.669 -20.331 1.00 87.94 154 LEU A N 1
ATOM 1215 C CA . LEU A 1 154 ? 14.816 -3.552 -21.251 1.00 87.94 154 LEU A CA 1
ATOM 1216 C C . LEU A 1 154 ? 16.064 -2.672 -21.377 1.00 87.94 154 LEU A C 1
ATOM 1218 O O . LEU A 1 154 ? 16.543 -2.477 -22.496 1.00 87.94 154 LEU A O 1
ATOM 1222 N N . ASP A 1 155 ? 16.607 -2.198 -20.254 1.00 89.31 155 ASP A N 1
ATOM 1223 C CA . ASP A 1 155 ? 17.771 -1.307 -20.237 1.00 89.31 155 ASP A CA 1
ATOM 1224 C C . ASP A 1 155 ? 19.019 -1.993 -20.833 1.00 89.31 155 ASP A C 1
ATOM 1226 O O . ASP A 1 155 ? 19.604 -1.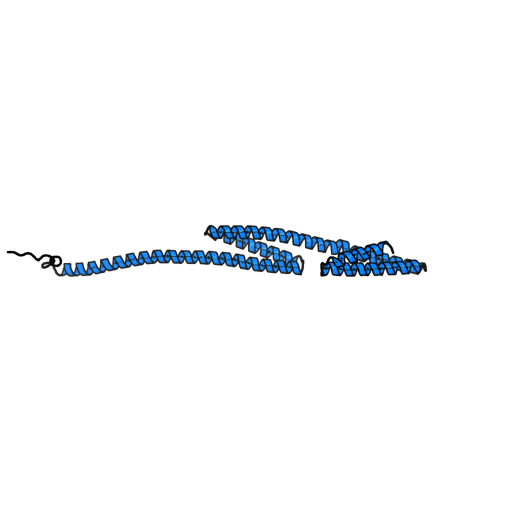446 -21.773 1.00 89.31 155 ASP A O 1
ATOM 1230 N N . PRO A 1 156 ? 19.390 -3.234 -20.441 1.00 93.12 156 PRO A N 1
ATOM 1231 C CA . PRO A 1 156 ? 20.551 -3.909 -21.024 1.00 93.12 156 PRO A CA 1
ATOM 1232 C C . PRO A 1 156 ? 20.383 -4.227 -22.514 1.00 93.12 156 PRO A C 1
ATOM 1234 O O . PRO A 1 156 ? 21.354 -4.204 -23.273 1.00 93.12 156 PRO A O 1
ATOM 1237 N N . THR A 1 157 ? 19.157 -4.530 -22.957 1.00 89.50 157 THR A N 1
ATOM 1238 C CA . THR A 1 157 ? 18.876 -4.780 -24.380 1.00 89.50 157 THR A CA 1
ATOM 1239 C C . THR A 1 157 ? 19.018 -3.498 -25.195 1.00 89.50 157 THR A C 1
ATOM 1241 O O . THR A 1 157 ? 19.606 -3.526 -26.279 1.00 89.50 157 THR A O 1
ATOM 1244 N N . ALA A 1 158 ? 18.527 -2.373 -24.671 1.00 87.75 158 ALA A N 1
ATOM 1245 C CA . ALA A 1 158 ? 18.666 -1.066 -25.299 1.00 87.75 158 ALA A CA 1
ATOM 1246 C C . ALA A 1 158 ? 20.141 -0.645 -25.412 1.00 87.75 158 ALA A C 1
ATOM 1248 O O . ALA A 1 158 ? 20.574 -0.249 -26.497 1.00 87.75 158 ALA A O 1
ATOM 1249 N N . ASP A 1 159 ? 20.922 -0.804 -24.341 1.00 91.00 159 ASP A N 1
ATOM 1250 C CA . ASP A 1 159 ? 22.359 -0.509 -24.332 1.00 91.00 159 ASP A CA 1
ATOM 1251 C C . ASP A 1 159 ? 23.119 -1.364 -25.347 1.00 91.00 159 ASP A C 1
ATOM 1253 O O . ASP A 1 159 ? 23.935 -0.854 -26.121 1.00 91.00 159 ASP A O 1
ATOM 1257 N N . LYS A 1 160 ? 22.816 -2.666 -25.399 1.00 92.62 160 LYS A N 1
ATOM 1258 C CA . LYS A 1 160 ? 23.432 -3.571 -26.369 1.00 92.62 160 LYS A CA 1
ATOM 1259 C C . LYS A 1 160 ? 23.117 -3.160 -27.807 1.00 92.62 160 LYS A C 1
ATOM 1261 O O . LYS A 1 160 ? 24.028 -3.122 -28.626 1.00 92.62 160 LYS A O 1
ATOM 1266 N N . MET A 1 161 ? 21.865 -2.815 -28.111 1.00 88.50 161 MET A N 1
ATOM 1267 C CA . MET A 1 161 ? 21.487 -2.339 -29.446 1.00 88.50 161 MET A CA 1
ATOM 1268 C C . MET A 1 161 ? 22.261 -1.079 -29.850 1.00 88.50 161 MET A C 1
ATOM 1270 O O . MET A 1 161 ? 22.698 -0.981 -30.995 1.00 88.50 161 MET A O 1
ATOM 1274 N N . ILE A 1 162 ? 22.474 -0.135 -28.928 1.00 89.50 162 ILE A N 1
ATOM 1275 C CA . ILE A 1 162 ? 23.279 1.066 -29.198 1.00 89.50 162 ILE A CA 1
ATOM 1276 C C . ILE A 1 162 ? 24.728 0.681 -29.519 1.00 89.50 162 ILE A C 1
ATOM 1278 O O . ILE A 1 162 ? 25.271 1.151 -30.518 1.00 89.50 162 ILE A O 1
ATOM 1282 N N . ILE A 1 163 ? 25.337 -0.188 -28.706 1.00 93.88 163 ILE A N 1
ATOM 1283 C CA . ILE A 1 163 ? 26.717 -0.656 -28.904 1.00 93.88 163 ILE A CA 1
ATOM 1284 C C . ILE A 1 163 ? 26.868 -1.369 -30.254 1.00 93.88 163 ILE A C 1
ATOM 1286 O O . ILE A 1 163 ? 27.816 -1.087 -30.989 1.00 93.88 163 ILE A O 1
ATOM 1290 N N . ASP A 1 164 ? 25.934 -2.258 -30.593 1.00 92.88 164 ASP A N 1
ATOM 1291 C CA . ASP A 1 164 ? 25.957 -3.022 -31.841 1.00 92.88 164 ASP A CA 1
ATOM 1292 C C . ASP A 1 164 ? 25.832 -2.084 -33.060 1.00 92.88 164 ASP A C 1
ATOM 1294 O O . ASP A 1 164 ? 26.611 -2.193 -34.009 1.00 92.88 164 ASP A O 1
ATOM 1298 N N . LEU A 1 165 ? 24.920 -1.102 -33.021 1.00 91.69 165 LEU A N 1
ATOM 1299 C CA . LEU A 1 165 ? 24.764 -0.108 -34.091 1.00 91.69 165 LEU A CA 1
ATOM 1300 C C . LEU A 1 165 ? 25.994 0.802 -34.229 1.00 91.69 165 LEU A C 1
ATOM 1302 O O . LEU A 1 165 ? 26.433 1.067 -35.349 1.00 91.69 165 LEU A O 1
ATOM 1306 N N . ASP A 1 166 ? 26.582 1.264 -33.122 1.00 92.50 166 ASP A N 1
ATOM 1307 C CA . ASP A 1 166 ? 27.808 2.072 -33.153 1.00 92.50 166 ASP A CA 1
ATOM 1308 C C . ASP A 1 166 ? 28.997 1.271 -33.722 1.00 92.50 166 ASP A C 1
ATOM 1310 O O . ASP A 1 166 ? 29.812 1.824 -34.469 1.00 92.50 166 ASP A O 1
ATOM 1314 N N . GLY A 1 167 ? 29.068 -0.035 -33.433 1.00 93.75 167 GLY A N 1
ATOM 1315 C CA . GLY A 1 167 ? 30.024 -0.962 -34.042 1.00 93.75 167 GLY A CA 1
ATOM 1316 C C . GLY A 1 167 ? 29.871 -1.036 -35.561 1.00 93.75 167 GLY A C 1
ATOM 1317 O O . GLY A 1 167 ? 30.840 -0.813 -36.284 1.00 93.75 167 GLY A O 1
ATOM 1318 N N . ILE A 1 168 ? 28.644 -1.230 -36.054 1.00 93.44 168 ILE A N 1
ATOM 1319 C CA . ILE A 1 168 ? 28.369 -1.292 -37.499 1.00 93.44 168 ILE A CA 1
ATOM 1320 C C . ILE A 1 168 ? 28.731 0.030 -38.193 1.00 93.44 168 ILE A C 1
ATOM 1322 O O . ILE A 1 168 ? 29.332 0.011 -39.266 1.00 93.44 168 ILE A O 1
ATOM 1326 N N . VAL A 1 169 ? 28.421 1.189 -37.594 1.00 92.00 169 VAL A N 1
ATOM 1327 C CA . VAL A 1 169 ? 28.816 2.495 -38.162 1.00 92.00 169 VAL A CA 1
ATOM 1328 C C . VAL A 1 169 ? 30.336 2.619 -38.257 1.00 92.00 169 VAL A C 1
ATOM 1330 O O . VAL A 1 169 ? 30.849 3.163 -39.238 1.00 92.00 169 VAL A O 1
ATOM 1333 N N . LYS A 1 170 ? 31.064 2.158 -37.235 1.00 93.06 170 LYS A N 1
ATOM 1334 C CA . LYS A 1 170 ? 32.526 2.191 -37.228 1.00 93.06 170 LYS A CA 1
ATOM 1335 C C . LYS A 1 170 ? 33.095 1.317 -38.347 1.00 93.06 170 LYS A C 1
ATOM 1337 O O . LYS A 1 170 ? 33.886 1.826 -39.139 1.00 93.06 170 LYS A O 1
ATOM 1342 N N . ASP A 1 171 ? 32.640 0.074 -38.457 1.00 93.69 171 ASP A N 1
ATOM 1343 C CA . ASP A 1 171 ? 33.103 -0.874 -39.476 1.00 93.69 171 ASP A CA 1
ATOM 1344 C C . ASP A 1 171 ? 32.780 -0.361 -40.890 1.00 93.69 171 ASP A C 1
ATOM 1346 O O . ASP A 1 171 ? 33.650 -0.309 -41.760 1.00 93.69 171 ASP A O 1
ATOM 1350 N N . ALA A 1 172 ? 31.565 0.157 -41.102 1.00 92.94 172 ALA A N 1
ATOM 1351 C CA . ALA A 1 172 ? 31.156 0.751 -42.374 1.00 92.94 172 ALA A CA 1
ATOM 1352 C C . ALA A 1 172 ? 32.057 1.923 -42.798 1.00 92.94 172 ALA A C 1
ATOM 1354 O O . ALA A 1 172 ? 32.364 2.078 -43.980 1.00 92.94 172 ALA A O 1
ATOM 1355 N N . ARG A 1 173 ? 32.505 2.749 -41.844 1.00 90.56 173 ARG A N 1
ATOM 1356 C CA . ARG A 1 173 ? 33.434 3.859 -42.112 1.00 90.56 173 ARG A CA 1
ATOM 1357 C C . ARG A 1 173 ? 34.841 3.373 -42.432 1.00 90.56 173 ARG A C 1
ATOM 1359 O O . ARG A 1 173 ? 35.467 3.928 -43.331 1.00 90.56 173 ARG A O 1
ATOM 1366 N N . GLU A 1 174 ? 35.335 2.364 -41.721 1.00 94.19 174 GLU A N 1
ATOM 1367 C CA . GLU A 1 174 ? 36.648 1.764 -41.990 1.00 94.19 174 GLU A CA 1
ATOM 1368 C C . GLU A 1 174 ? 36.695 1.127 -43.391 1.00 94.19 174 GLU A C 1
ATOM 1370 O O . GLU A 1 174 ? 37.700 1.237 -44.095 1.00 94.19 174 GLU A O 1
ATOM 1375 N N . GLU A 1 175 ? 35.577 0.558 -43.845 1.00 94.81 175 GLU A N 1
ATOM 1376 C CA . GLU A 1 175 ? 35.428 -0.056 -45.168 1.00 94.81 175 GLU A CA 1
ATOM 1377 C C . GLU A 1 175 ? 35.044 0.928 -46.293 1.00 94.81 175 GLU A C 1
ATOM 1379 O O . GLU A 1 175 ? 34.968 0.527 -47.454 1.00 94.81 175 GLU A O 1
ATOM 1384 N N . ASN A 1 176 ? 34.831 2.218 -45.994 1.00 93.31 176 ASN A N 1
ATOM 1385 C CA . ASN A 1 176 ? 34.271 3.220 -46.923 1.00 93.31 176 ASN A CA 1
ATOM 1386 C C . ASN A 1 176 ? 32.927 2.785 -47.552 1.00 93.31 176 ASN A C 1
ATOM 1388 O O . ASN A 1 176 ? 32.638 3.062 -48.718 1.00 93.31 176 ASN A O 1
ATOM 1392 N N . ASN A 1 177 ? 32.100 2.078 -46.782 1.00 94.38 177 ASN A N 1
ATOM 1393 C CA . ASN A 1 177 ? 30.785 1.606 -47.190 1.00 94.38 177 ASN A CA 1
ATOM 1394 C C . ASN A 1 177 ? 29.692 2.593 -46.751 1.00 94.38 177 ASN A C 1
ATOM 1396 O O . ASN A 1 177 ? 28.966 2.373 -45.778 1.00 94.38 177 ASN A O 1
ATOM 1400 N N . ASP A 1 178 ? 29.556 3.688 -47.501 1.00 91.19 178 ASP A N 1
ATOM 1401 C CA . ASP A 1 178 ? 28.583 4.753 -47.214 1.00 91.19 178 ASP A CA 1
ATOM 1402 C C . ASP A 1 178 ? 27.128 4.252 -47.207 1.00 91.19 178 ASP A C 1
ATOM 1404 O O . ASP A 1 178 ? 26.290 4.757 -46.460 1.00 91.19 178 ASP A O 1
ATOM 1408 N N . ALA A 1 179 ? 26.814 3.237 -48.019 1.00 92.12 179 ALA A N 1
ATOM 1409 C CA . ALA A 1 179 ? 25.477 2.649 -48.069 1.00 92.12 179 ALA A CA 1
ATOM 1410 C C . ALA A 1 179 ? 25.117 1.936 -46.757 1.00 92.12 179 ALA A C 1
ATOM 1412 O O . ALA A 1 179 ? 24.002 2.104 -46.259 1.00 92.12 179 ALA A O 1
ATOM 1413 N N . LEU A 1 180 ? 26.060 1.176 -46.186 1.00 90.56 180 LEU A N 1
ATOM 1414 C CA . LEU A 1 180 ? 25.885 0.537 -44.883 1.00 90.56 180 LEU A CA 1
ATOM 1415 C C . LEU A 1 180 ? 25.785 1.588 -43.775 1.00 90.56 180 LEU A C 1
ATOM 1417 O O . LEU A 1 180 ? 24.848 1.532 -42.986 1.00 90.56 180 LEU A O 1
ATOM 1421 N N . ALA A 1 181 ? 26.666 2.593 -43.775 1.00 90.00 181 ALA A N 1
ATOM 1422 C CA . ALA A 1 181 ? 26.631 3.665 -42.782 1.00 90.00 181 ALA A CA 1
ATOM 1423 C C . ALA A 1 181 ? 25.273 4.392 -42.761 1.00 90.00 181 ALA A C 1
ATOM 1425 O O . ALA A 1 181 ? 24.702 4.588 -41.690 1.00 90.00 181 ALA A O 1
ATOM 1426 N N . ASN A 1 182 ? 24.722 4.740 -43.930 1.00 89.94 182 ASN A N 1
ATOM 1427 C CA . ASN A 1 182 ? 23.418 5.403 -44.038 1.00 89.94 182 ASN A CA 1
ATOM 1428 C C . ASN A 1 182 ? 22.263 4.531 -43.521 1.00 89.94 182 ASN A C 1
ATOM 1430 O O . ASN A 1 182 ? 21.422 5.028 -42.775 1.00 89.94 182 ASN A O 1
ATOM 1434 N N . LYS A 1 183 ? 22.246 3.234 -43.857 1.00 90.75 183 LYS A N 1
ATOM 1435 C CA . LYS A 1 183 ? 21.248 2.284 -43.334 1.00 90.75 183 LYS A CA 1
ATOM 1436 C C . LYS A 1 183 ? 21.324 2.150 -41.816 1.00 90.75 183 LYS A C 1
ATOM 1438 O O . LYS A 1 183 ? 20.301 2.143 -41.143 1.00 90.75 183 LYS A O 1
ATOM 1443 N N . THR A 1 184 ? 22.530 2.098 -41.256 1.00 91.00 184 THR A N 1
ATOM 1444 C CA . THR A 1 184 ? 22.709 2.041 -39.801 1.00 91.00 184 THR A CA 1
ATOM 1445 C C . THR A 1 184 ? 22.270 3.338 -39.115 1.00 91.00 184 THR A C 1
ATOM 1447 O O . THR A 1 184 ? 21.738 3.286 -38.008 1.00 91.00 184 THR A O 1
ATOM 1450 N N . PHE A 1 185 ? 22.427 4.500 -39.763 1.00 89.50 185 PHE A N 1
ATOM 1451 C CA . PHE A 1 185 ? 21.870 5.761 -39.258 1.00 89.50 185 PHE A CA 1
ATOM 1452 C C . PHE A 1 185 ? 20.337 5.760 -39.233 1.00 89.50 185 PHE A C 1
ATOM 1454 O O . PHE A 1 185 ? 19.764 6.176 -38.229 1.00 89.50 185 PHE A O 1
ATOM 1461 N N . GLU A 1 186 ? 19.685 5.256 -40.282 1.00 91.06 186 GLU A N 1
ATOM 1462 C CA . GLU A 1 186 ? 18.223 5.093 -40.327 1.00 91.06 186 GLU A CA 1
ATOM 1463 C C . GLU A 1 186 ? 17.741 4.122 -39.234 1.00 91.06 186 GLU A C 1
ATOM 1465 O O . GLU A 1 186 ? 16.846 4.447 -38.456 1.00 91.06 186 GLU A O 1
ATOM 1470 N N . ALA A 1 187 ? 18.413 2.978 -39.071 1.00 91.25 187 ALA A N 1
ATOM 1471 C CA . ALA A 1 187 ? 18.116 2.026 -38.000 1.00 91.25 187 ALA A CA 1
ATOM 1472 C C . ALA A 1 187 ? 18.252 2.664 -36.601 1.00 91.25 187 ALA A C 1
ATOM 1474 O O . ALA A 1 187 ? 17.426 2.439 -35.715 1.00 91.25 187 ALA A O 1
ATOM 1475 N N . ARG A 1 188 ? 19.264 3.517 -36.398 1.00 89.88 188 ARG A N 1
ATOM 1476 C CA . ARG A 1 188 ? 19.457 4.259 -35.145 1.00 89.88 188 ARG A CA 1
ATOM 1477 C C . ARG A 1 188 ? 18.342 5.274 -34.886 1.00 89.88 188 ARG A C 1
ATOM 1479 O O . ARG A 1 188 ? 17.948 5.443 -33.734 1.00 89.88 188 ARG A O 1
ATOM 1486 N N . GLU A 1 189 ? 17.835 5.942 -35.920 1.00 92.00 189 GLU A N 1
ATOM 1487 C CA . GLU A 1 189 ? 16.697 6.861 -35.799 1.00 92.00 189 GLU A CA 1
ATOM 1488 C C . GLU A 1 189 ? 15.447 6.127 -35.299 1.00 92.00 189 GLU A C 1
ATOM 1490 O O . GLU A 1 189 ? 14.860 6.535 -34.293 1.00 92.00 189 GLU A O 1
ATOM 1495 N N . HIS A 1 190 ? 15.104 4.996 -35.920 1.00 93.00 190 HIS A N 1
ATOM 1496 C CA . HIS A 1 190 ? 13.980 4.164 -35.484 1.00 93.00 190 HIS A CA 1
ATOM 1497 C C . HIS A 1 190 ? 14.170 3.636 -34.058 1.00 93.00 190 HIS A C 1
ATOM 1499 O O . HIS A 1 190 ? 13.238 3.685 -33.256 1.00 93.00 190 HIS A O 1
ATOM 1505 N N . MET A 1 191 ? 15.387 3.228 -33.682 1.00 89.69 191 MET A N 1
ATOM 1506 C CA . MET A 1 191 ? 15.683 2.815 -32.306 1.00 89.69 191 MET A CA 1
ATOM 1507 C C . MET A 1 191 ? 15.451 3.944 -31.288 1.00 89.69 191 MET A C 1
ATOM 1509 O O . MET A 1 191 ? 14.866 3.716 -30.227 1.00 89.69 191 MET A O 1
ATOM 1513 N N . PHE A 1 192 ? 15.855 5.179 -31.600 1.00 91.12 192 PHE A N 1
ATOM 1514 C CA . PHE A 1 192 ? 15.577 6.320 -30.725 1.00 91.12 192 PHE A CA 1
ATOM 1515 C C . PHE A 1 192 ? 14.078 6.601 -30.595 1.00 91.12 192 PHE A C 1
ATOM 1517 O O . PHE A 1 192 ? 13.607 6.893 -29.494 1.00 91.12 192 PHE A O 1
ATOM 1524 N N . LEU A 1 193 ? 13.311 6.488 -31.683 1.00 93.56 193 LEU A N 1
ATOM 1525 C CA . LEU A 1 193 ? 11.855 6.641 -31.639 1.00 93.56 193 LEU A CA 1
ATOM 1526 C C . LEU A 1 193 ? 11.200 5.557 -30.776 1.00 93.56 193 LEU A C 1
ATOM 1528 O O . LEU A 1 193 ? 10.362 5.885 -29.933 1.00 93.56 193 LEU A O 1
ATOM 1532 N N . ILE A 1 194 ? 11.638 4.299 -30.904 1.00 91.75 194 ILE A N 1
ATOM 1533 C CA . ILE A 1 194 ? 11.214 3.187 -30.041 1.00 91.75 194 ILE A CA 1
ATOM 1534 C C . ILE A 1 194 ? 11.455 3.538 -28.569 1.00 91.75 194 ILE A C 1
ATOM 1536 O O . ILE A 1 194 ? 10.518 3.484 -27.775 1.00 91.75 194 ILE A O 1
ATOM 1540 N N . GLN A 1 195 ? 12.668 3.965 -28.199 1.00 89.38 195 GLN A N 1
ATOM 1541 C CA . GLN A 1 195 ? 12.995 4.329 -26.814 1.00 89.38 195 GLN A CA 1
ATOM 1542 C C . GLN A 1 195 ? 12.137 5.491 -26.291 1.00 89.38 195 GLN A C 1
ATOM 1544 O O . GLN A 1 195 ? 11.637 5.437 -25.166 1.00 89.38 195 GLN A O 1
ATOM 1549 N N . VAL A 1 196 ? 11.911 6.527 -27.105 1.00 91.56 196 VAL A N 1
ATOM 1550 C CA . VAL A 1 196 ? 11.054 7.663 -26.732 1.00 91.56 196 VAL A CA 1
ATOM 1551 C C . VAL A 1 196 ? 9.613 7.211 -26.504 1.00 91.56 196 VAL A C 1
ATOM 1553 O O . VAL A 1 196 ? 8.988 7.625 -25.525 1.00 91.56 196 VAL A O 1
ATOM 1556 N N . TYR A 1 197 ? 9.064 6.369 -27.380 1.00 92.81 197 TYR A N 1
ATOM 1557 C CA . TYR A 1 197 ? 7.691 5.890 -27.246 1.00 92.81 197 TYR A CA 1
ATOM 1558 C C . TYR A 1 197 ? 7.525 4.893 -26.104 1.00 92.81 197 TYR A C 1
ATOM 1560 O O . TYR A 1 197 ? 6.518 4.972 -25.407 1.00 92.81 197 TYR A O 1
ATOM 1568 N N . ILE A 1 198 ? 8.517 4.041 -25.838 1.00 89.50 198 ILE A N 1
ATOM 1569 C CA . ILE A 1 198 ? 8.563 3.196 -24.638 1.00 89.50 198 ILE A CA 1
ATOM 1570 C C . ILE A 1 198 ? 8.545 4.071 -23.386 1.00 89.50 198 ILE A C 1
ATOM 1572 O O . ILE A 1 198 ? 7.671 3.896 -22.543 1.00 89.50 198 ILE A O 1
ATOM 1576 N N . GLY A 1 199 ? 9.422 5.074 -23.289 1.00 87.81 199 GLY A N 1
ATOM 1577 C CA . GLY A 1 199 ? 9.441 5.990 -22.144 1.00 87.81 199 GLY A CA 1
ATOM 1578 C C . GLY A 1 199 ? 8.096 6.695 -21.932 1.00 87.81 199 GLY A C 1
ATOM 1579 O O . GLY A 1 199 ? 7.608 6.794 -20.807 1.00 87.81 199 GLY A O 1
ATOM 1580 N N . ARG A 1 200 ? 7.436 7.123 -23.015 1.00 90.25 200 ARG A N 1
ATOM 1581 C CA . ARG A 1 200 ? 6.086 7.704 -22.941 1.00 90.25 200 ARG A CA 1
ATOM 1582 C C . ARG A 1 200 ? 5.008 6.691 -22.574 1.00 90.25 200 ARG A C 1
ATOM 1584 O O . ARG A 1 200 ? 4.104 7.049 -21.829 1.00 90.25 200 ARG A O 1
ATOM 1591 N N . LEU A 1 201 ? 5.083 5.454 -23.057 1.00 90.06 201 LEU A N 1
ATOM 1592 C CA . LEU A 1 201 ? 4.163 4.386 -22.667 1.00 90.06 201 LEU A CA 1
ATOM 1593 C C . LEU A 1 201 ? 4.286 4.091 -21.169 1.00 90.06 201 LEU A C 1
ATOM 1595 O O . LEU A 1 201 ? 3.270 3.979 -20.492 1.00 90.06 201 LEU A O 1
ATOM 1599 N N . LEU A 1 202 ? 5.509 4.026 -20.642 1.00 85.94 202 LEU A N 1
ATOM 1600 C CA . LEU A 1 202 ? 5.766 3.784 -19.221 1.00 85.94 202 LEU A CA 1
ATOM 1601 C C . LEU A 1 202 ? 5.245 4.928 -18.335 1.00 85.94 202 LEU A C 1
ATOM 1603 O O . LEU A 1 202 ? 4.673 4.674 -17.276 1.00 85.94 202 LEU A O 1
ATOM 1607 N N . LEU A 1 203 ? 5.395 6.180 -18.782 1.00 84.19 203 LEU A N 1
ATOM 1608 C CA . LEU A 1 203 ? 4.961 7.366 -18.033 1.00 84.19 203 LEU A CA 1
ATOM 1609 C C . LEU A 1 203 ? 3.462 7.666 -18.163 1.00 84.19 203 LEU A C 1
ATOM 1611 O O . LEU A 1 203 ? 2.812 8.016 -17.181 1.00 84.19 203 LEU A O 1
ATOM 1615 N N . GLU A 1 204 ? 2.916 7.596 -19.376 1.00 85.69 204 GLU A N 1
ATOM 1616 C CA . GLU A 1 204 ? 1.544 8.016 -19.677 1.00 85.69 204 GLU A CA 1
ATOM 1617 C C . GLU A 1 204 ? 0.550 6.848 -19.733 1.00 85.69 204 GLU A C 1
ATOM 1619 O O . GLU A 1 204 ? -0.653 7.094 -19.675 1.00 85.69 204 GLU A O 1
ATOM 1624 N N . GLN A 1 205 ? 1.024 5.602 -19.868 1.00 81.25 205 GLN A N 1
ATOM 1625 C CA . GLN A 1 205 ? 0.215 4.374 -19.945 1.00 81.25 205 GLN A CA 1
ATOM 1626 C C . GLN A 1 205 ? -0.893 4.411 -21.015 1.00 81.25 205 GLN A C 1
ATOM 1628 O O . GLN A 1 205 ? -1.963 3.827 -20.848 1.00 81.25 205 GLN A O 1
ATOM 1633 N N . LYS A 1 206 ? -0.647 5.104 -22.135 1.00 87.12 206 LYS A N 1
ATOM 1634 C CA . LYS A 1 206 ? -1.585 5.203 -23.266 1.00 87.12 206 LYS A CA 1
ATOM 1635 C C . LYS A 1 206 ? -1.269 4.180 -24.351 1.00 87.12 206 LYS A C 1
ATOM 1637 O O . LYS A 1 206 ? -0.142 4.136 -24.842 1.00 87.12 206 LYS A O 1
ATOM 1642 N N . GLU A 1 207 ? -2.295 3.459 -24.801 1.00 85.12 207 GLU A N 1
ATOM 1643 C CA . GLU A 1 207 ? -2.195 2.437 -25.857 1.00 85.12 207 GLU A CA 1
ATOM 1644 C C . GLU A 1 207 ? -1.644 2.977 -27.187 1.00 85.12 207 GLU A C 1
ATOM 1646 O O . GLU A 1 207 ? -0.921 2.264 -27.876 1.00 85.12 207 GLU A O 1
ATOM 1651 N N . GLU A 1 208 ? -1.885 4.256 -27.505 1.00 90.88 208 GLU A N 1
ATOM 1652 C CA . GLU A 1 208 ? -1.360 4.922 -28.711 1.00 90.88 208 GLU A CA 1
ATOM 1653 C C . GLU A 1 208 ? 0.167 4.781 -28.847 1.00 90.88 208 GLU A C 1
ATOM 1655 O O . GLU A 1 208 ? 0.692 4.623 -29.949 1.00 90.88 208 GLU A O 1
ATOM 1660 N N . TYR A 1 209 ? 0.906 4.822 -27.733 1.00 90.44 209 TYR A N 1
ATOM 1661 C CA . TYR A 1 209 ? 2.356 4.648 -27.779 1.00 90.44 209 TYR A CA 1
ATOM 1662 C C . TYR A 1 209 ? 2.752 3.194 -28.046 1.00 90.44 209 TYR A C 1
ATOM 1664 O O . TYR A 1 209 ? 3.772 2.972 -28.688 1.00 90.44 209 TYR A O 1
ATOM 1672 N N . GLY A 1 210 ? 1.934 2.216 -27.646 1.00 89.12 210 GLY A N 1
ATOM 1673 C CA . GLY A 1 210 ? 2.127 0.806 -27.995 1.00 89.12 210 GLY A CA 1
ATOM 1674 C C . GLY A 1 210 ? 2.053 0.566 -29.504 1.00 89.12 210 GLY A C 1
ATOM 1675 O O . GLY A 1 210 ? 2.918 -0.107 -30.064 1.00 89.12 210 GLY A O 1
ATOM 1676 N N . GLU A 1 211 ? 1.080 1.182 -30.180 1.00 91.44 211 GLU A N 1
ATOM 1677 C CA . GLU A 1 211 ? 0.955 1.111 -31.643 1.00 91.44 211 GLU A CA 1
ATOM 1678 C C . GLU A 1 211 ? 2.162 1.740 -32.348 1.00 91.44 211 GLU A C 1
ATOM 1680 O O . GLU A 1 211 ? 2.694 1.169 -33.301 1.00 91.44 211 GLU A O 1
ATOM 1685 N N . LYS A 1 212 ? 2.637 2.888 -31.849 1.00 92.12 212 LYS A N 1
ATOM 1686 C CA . LYS A 1 212 ? 3.831 3.554 -32.387 1.00 92.12 212 LYS A CA 1
ATOM 1687 C C . LYS A 1 212 ? 5.092 2.720 -32.187 1.00 92.12 212 LYS A C 1
ATOM 1689 O O . LYS A 1 212 ? 5.870 2.594 -33.121 1.00 92.12 212 LYS A O 1
ATOM 1694 N N . ILE A 1 213 ? 5.275 2.099 -31.020 1.00 91.62 213 ILE A N 1
ATOM 1695 C CA . ILE A 1 213 ? 6.400 1.183 -30.767 1.00 91.62 213 ILE A CA 1
ATOM 1696 C C . ILE A 1 213 ? 6.374 0.024 -31.768 1.00 91.62 213 ILE A C 1
ATOM 1698 O O . ILE A 1 213 ? 7.389 -0.258 -32.399 1.00 91.62 213 ILE A O 1
ATOM 1702 N N . ALA A 1 214 ? 5.217 -0.619 -31.952 1.00 91.19 214 ALA A N 1
ATOM 1703 C CA . ALA A 1 214 ? 5.075 -1.734 -32.886 1.00 91.19 214 ALA A CA 1
ATOM 1704 C C . ALA A 1 214 ? 5.360 -1.322 -34.340 1.00 91.19 214 ALA A C 1
ATOM 1706 O O . ALA A 1 214 ? 5.994 -2.071 -35.083 1.00 91.19 214 ALA A O 1
ATOM 1707 N N . TYR A 1 215 ? 4.919 -0.125 -34.736 1.00 93.00 215 TYR A N 1
ATOM 1708 C CA . TYR A 1 215 ? 5.219 0.436 -36.048 1.00 93.00 215 TYR A CA 1
ATOM 1709 C C . TYR A 1 215 ? 6.725 0.649 -36.245 1.00 93.00 215 TYR A C 1
ATOM 1711 O O . TYR A 1 215 ? 7.277 0.144 -37.220 1.00 93.00 215 TYR A O 1
ATOM 1719 N N . GLU A 1 216 ? 7.397 1.331 -35.314 1.00 92.12 216 GLU A N 1
ATOM 1720 C CA . GLU A 1 216 ? 8.833 1.612 -35.430 1.00 92.12 216 GLU A CA 1
ATOM 1721 C C . GLU A 1 216 ? 9.674 0.326 -35.422 1.00 92.12 216 GLU A C 1
ATOM 1723 O O . GLU A 1 216 ? 10.606 0.207 -36.213 1.00 92.12 216 GLU A O 1
ATOM 1728 N N . PHE A 1 217 ? 9.307 -0.686 -34.622 1.00 89.44 217 PHE A N 1
ATOM 1729 C CA . PHE A 1 217 ? 9.948 -2.009 -34.677 1.00 89.44 217 PHE A CA 1
ATOM 1730 C C . PHE A 1 217 ? 9.796 -2.672 -36.052 1.00 89.44 217 PHE A C 1
ATOM 1732 O O . PHE A 1 217 ? 10.763 -3.203 -36.594 1.00 89.44 217 PHE A O 1
ATOM 1739 N N . ALA A 1 218 ? 8.603 -2.613 -36.648 1.00 91.50 218 ALA A N 1
ATOM 1740 C CA . ALA A 1 218 ? 8.351 -3.205 -37.960 1.00 91.50 218 ALA A CA 1
ATOM 1741 C C . ALA A 1 218 ? 9.079 -2.481 -39.106 1.00 91.50 218 ALA A C 1
ATOM 1743 O O . ALA A 1 218 ? 9.276 -3.075 -40.171 1.00 91.50 218 ALA A O 1
ATOM 1744 N N . VAL A 1 219 ? 9.423 -1.202 -38.926 1.00 90.38 219 VAL A N 1
ATOM 1745 C CA . VAL A 1 219 ? 10.275 -0.458 -39.861 1.00 90.38 219 VAL A CA 1
ATOM 1746 C C . VAL A 1 219 ? 11.741 -0.810 -39.625 1.00 90.38 219 VAL A C 1
ATOM 1748 O O . VAL A 1 219 ? 12.411 -1.189 -40.580 1.00 90.38 219 VAL A O 1
ATOM 1751 N N . PHE A 1 220 ? 12.196 -0.810 -38.369 1.00 86.81 220 PHE A N 1
ATOM 1752 C CA . PHE A 1 220 ? 13.558 -1.183 -37.979 1.00 86.81 220 PHE A CA 1
ATOM 1753 C C . PHE A 1 220 ? 13.969 -2.571 -38.494 1.00 86.81 220 PHE A C 1
ATOM 1755 O O . PHE A 1 220 ? 15.067 -2.732 -39.012 1.00 86.81 220 PHE A O 1
ATOM 1762 N N . GLU A 1 221 ? 13.083 -3.571 -38.426 1.00 82.94 221 GLU A N 1
ATOM 1763 C CA . GLU A 1 221 ? 13.357 -4.921 -38.949 1.00 82.94 221 GLU A CA 1
ATOM 1764 C C . GLU A 1 221 ? 13.546 -4.982 -40.476 1.00 82.94 221 GLU A C 1
ATOM 1766 O O . GLU A 1 221 ? 14.043 -5.981 -41.000 1.00 82.94 221 GLU A O 1
ATOM 1771 N N . LYS A 1 222 ? 13.113 -3.952 -41.211 1.00 82.94 222 LYS A N 1
ATOM 1772 C CA . LYS A 1 222 ? 13.177 -3.896 -42.679 1.00 82.94 222 LYS A CA 1
ATOM 1773 C C . LYS A 1 222 ? 14.340 -3.054 -43.207 1.00 82.94 222 LYS A C 1
ATOM 1775 O O . LYS A 1 222 ? 14.604 -3.126 -44.413 1.00 82.94 222 LYS A O 1
ATOM 1780 N N . THR A 1 223 ? 14.977 -2.252 -42.357 1.00 74.00 223 THR A N 1
ATOM 1781 C CA . THR A 1 223 ? 16.098 -1.362 -42.703 1.00 74.00 223 THR A CA 1
ATOM 1782 C C . THR A 1 223 ? 17.399 -2.145 -42.862 1.00 74.00 223 THR A C 1
ATOM 1784 O O . THR A 1 223 ? 18.1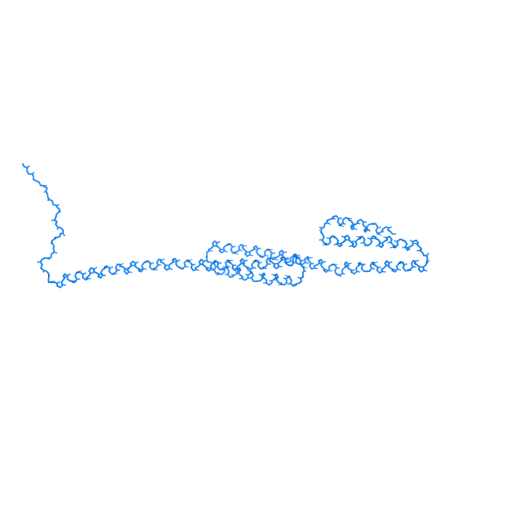02 -1.896 -43.878 1.00 74.00 223 THR A O 1
#

Secondary structure (DSSP, 8-state):
----------SS---SS--HHHHHHHHHHHHHHHHHHHHHHHHHHHHHHHHHHHHHHHHHHHHHHHHHHHHHHHHHHHHHHHHHHH--HHHHHHHHHHHHHHHHHHHHHHHH---HHHHHHHHHHHHHHHHHHHHHHHHHHHHHHHHHHIIIIIHHHHHHHHHHHHHHHHHHHHTT-HHHHHHHHHHHHHHHHHHHHHHHHHHH--HHHHHHHHHHHHHHTT-

pLDDT: mean 84.9, std 13.77, range [38.16, 98.25]

Sequence (223 aa):
MSEAAKNNRGLIKFSSNQKVMTKISLGFGSVVVIFLIVIALSFWNFVRIGHEVHEMEEAALELELAAKVELQYLKMIRAVREFVQKGDDASEAQTQMFAAETRKAIANAQAGIKIESHLALVAEISEHFEKYMTSFEKVAKLKHHHDDYISDVLDPTADKMIIDLDGIVKDAREENNDALANKTFEAREHMFLIQVYIGRLLLEQKEEYGEKIAYEFAVFEKT

Radius of gyration: 44.85 Å; chains: 1; bounding box: 130×22×126 Å